Protein AF-A0A7C2ZH10-F1 (afdb_monomer_lite)

pLDDT: mean 76.68, std 20.56, range [24.73, 98.31]

Radius of gyration: 23.79 Å; chains: 1; bounding box: 58×64×62 Å

Sequence (339 aa):
MRVIELDPNCAGAYLNAGAVLFIMRRYPDAVKFYRRGLELSPKNLPALLDAAKACEMIGEWDEALRYLNEALSIDPSSEVALRRKERILREKKAFEVLEGHVDELDRFLERLRREFSERFGIELPRAEVRIVKEKPPQMPEWSAGMLEGYIGLVVHGEFDPGVTVAVIRHEYAHLALRSICDGIPPGWMEEGIAEFLSGVSADLDRERLWEAAVRGRLIPLRRLEDLRNLPAERVRLAYAEARSAVEYLIALLDWKPFLELVKTAAVKGADRSIRDHLGMNLDEFEGEWMRSILSSSQLRPKDLEGDLQGGRCRYGDYKPQKSEDLRTDEKHKDGCYRA

Foldseek 3Di:
DVVCVVPVLQLVVLLVVLVVCVVVVVLVSSLVSLVSSCVNVVQPLVSLLSNLVSCQQQLVLVSSLVSLVSSCVNPVPPPSSVVSNVVSVVLNQQPVQDPVNVPSVQVVQVVLQVVLCVLLVHRADGAAEDEDADDDPPFFPPDQWDDDSHIYGDDDPRDGSLVVQLSVQLNVLLRSLVVQAPAAAQQLQSLLSSNLRSPPDCPVLLVVLQVCLVVVNQDQSVVNSDLRPDDPVCSSNSSSNSNLLLVVLCVVQPSPLSSVLRNCCRPPNNQVSCCVRVVHGSQVSVVVSSLVSNVPDPDDPVVPVPDDPDDDDDSPPDDRDPPPPPPPPPDDDDDDDDD

Secondary structure (DSSP, 8-state):
-HHHHH-TT-HHHHHHHHHHHHHTT-HHHHHHHHHHHHHH-TT-HHHHHHHHHHHHHTT-HHHHHHHHHHHHHH-TT-HHHHHHHHHHHHHHTTTTTSSS-HHHHHHHHHHHHHHHHHHHTS-PPPP-EEEESS--TTS-TT--EEESSSEEEE--SS--HHHHHHHHHHHHHHHHHHHH-SSPPPHHHHHHHHHHHH----HHHHHHHHHHHHTT-PPPGGG-S-GGGS-HHHHHHHHHHHHHHHHHHHHHH-HHHHHHHHHHHHHH-HHHHHHHHHSS-HHHHHHHHHHHHHHH-S--GGGGTTS--S----TT-PPPPPTTTTS------------

Structure (mmCIF, N/CA/C/O backbone):
data_AF-A0A7C2ZH10-F1
#
_entry.id   AF-A0A7C2ZH10-F1
#
loop_
_atom_site.group_PDB
_atom_site.id
_atom_site.type_symbol
_atom_site.label_atom_id
_atom_site.label_alt_id
_atom_site.label_comp_id
_atom_site.label_asym_id
_atom_site.label_entity_id
_atom_site.label_seq_id
_atom_site.pdbx_PDB_ins_code
_atom_site.Cartn_x
_atom_site.Cartn_y
_atom_site.Cartn_z
_atom_site.occupancy
_atom_site.B_iso_or_equiv
_atom_site.auth_seq_id
_atom_site.auth_comp_id
_atom_site.auth_asym_id
_atom_site.auth_atom_id
_atom_site.pdbx_PDB_model_num
ATOM 1 N N . MET A 1 1 ? 6.634 -24.458 -25.054 1.00 58.16 1 MET A N 1
ATOM 2 C CA . MET A 1 1 ? 8.055 -24.666 -25.415 1.00 58.16 1 MET A CA 1
ATOM 3 C C . MET A 1 1 ? 8.240 -25.504 -26.679 1.00 58.16 1 MET A C 1
ATOM 5 O O . MET A 1 1 ? 8.958 -25.046 -27.547 1.00 58.16 1 MET A O 1
ATOM 9 N N . ARG A 1 2 ? 7.535 -26.631 -26.877 1.00 62.53 2 ARG A N 1
ATOM 10 C CA . ARG A 1 2 ? 7.643 -27.468 -28.099 1.00 62.53 2 ARG A CA 1
ATOM 11 C C . ARG A 1 2 ? 7.488 -26.722 -29.441 1.00 62.53 2 ARG A C 1
ATOM 13 O O . ARG A 1 2 ? 8.133 -27.076 -30.412 1.00 62.53 2 ARG A O 1
ATOM 20 N N . VAL A 1 3 ? 6.662 -25.674 -29.503 1.00 64.69 3 VAL A N 1
ATOM 21 C CA . VAL A 1 3 ? 6.477 -24.851 -30.721 1.00 64.69 3 VAL A CA 1
ATOM 22 C C . VAL A 1 3 ? 7.744 -24.073 -31.096 1.00 64.69 3 VAL A C 1
ATOM 24 O O . VAL A 1 3 ? 8.038 -23.927 -32.271 1.00 64.69 3 VAL A O 1
ATOM 27 N N . ILE A 1 4 ? 8.521 -23.634 -30.107 1.00 76.25 4 ILE A N 1
ATOM 28 C CA . ILE A 1 4 ? 9.778 -22.898 -30.308 1.00 76.25 4 ILE A CA 1
ATOM 29 C C . ILE A 1 4 ? 10.899 -23.826 -30.797 1.00 76.25 4 ILE A C 1
ATOM 31 O O . ILE A 1 4 ? 11.737 -23.414 -31.590 1.00 76.25 4 ILE A O 1
ATOM 35 N N . GLU A 1 5 ? 10.901 -25.087 -30.355 1.00 73.75 5 GLU A N 1
ATOM 36 C CA . GLU A 1 5 ? 11.833 -26.114 -30.850 1.00 73.75 5 GLU A CA 1
ATOM 37 C C . GLU A 1 5 ? 11.565 -26.469 -32.318 1.00 73.75 5 GLU A C 1
ATOM 39 O O . GLU A 1 5 ? 12.486 -26.815 -33.052 1.00 73.75 5 GLU A O 1
ATOM 44 N N . LEU A 1 6 ? 10.300 -26.389 -32.735 1.00 73.06 6 LEU A N 1
ATOM 45 C CA . LEU A 1 6 ? 9.863 -26.709 -34.091 1.00 73.06 6 LEU A CA 1
ATOM 46 C C . LEU A 1 6 ? 9.981 -25.514 -35.044 1.00 73.06 6 LEU A C 1
ATOM 48 O O . LEU A 1 6 ? 10.311 -25.703 -36.210 1.00 73.06 6 LEU A O 1
ATOM 52 N N . ASP A 1 7 ? 9.726 -24.301 -34.553 1.00 75.56 7 ASP A N 1
ATOM 53 C CA . ASP A 1 7 ? 9.884 -23.058 -35.305 1.00 75.56 7 ASP A CA 1
ATOM 54 C C . ASP A 1 7 ? 10.535 -21.965 -34.434 1.00 75.56 7 ASP A C 1
ATOM 56 O O . ASP A 1 7 ? 9.849 -21.216 -33.723 1.00 75.56 7 ASP A O 1
ATOM 60 N N . PRO A 1 8 ? 11.870 -21.828 -34.521 1.00 79.81 8 PRO A N 1
ATOM 61 C CA . PRO A 1 8 ? 12.630 -20.817 -33.783 1.00 79.81 8 PRO A CA 1
ATOM 62 C C . PRO A 1 8 ? 12.381 -19.361 -34.221 1.00 79.81 8 PRO A C 1
ATOM 64 O O . PRO A 1 8 ? 12.943 -18.434 -33.625 1.00 79.81 8 PRO A O 1
ATOM 67 N N . ASN A 1 9 ? 11.574 -19.140 -35.266 1.00 86.75 9 ASN A N 1
ATOM 68 C CA . ASN A 1 9 ? 11.260 -17.820 -35.820 1.00 86.75 9 ASN A CA 1
ATOM 69 C C . ASN A 1 9 ? 9.783 -17.428 -35.635 1.00 86.75 9 ASN A C 1
ATOM 71 O O . ASN A 1 9 ? 9.351 -16.378 -36.119 1.00 86.75 9 ASN A O 1
ATOM 75 N N . CYS A 1 10 ? 9.002 -18.213 -34.888 1.00 86.81 10 CYS A N 1
ATOM 76 C CA . CYS A 1 10 ? 7.610 -17.889 -34.597 1.00 86.81 10 CYS A CA 1
ATOM 77 C C . CYS A 1 10 ? 7.486 -16.830 -33.484 1.00 86.81 10 CYS A C 1
ATOM 79 O O . CYS A 1 10 ? 7.400 -17.164 -32.300 1.00 86.81 10 CYS A O 1
ATOM 81 N N . ALA A 1 11 ? 7.410 -15.545 -33.849 1.00 90.50 11 ALA A N 1
ATOM 82 C CA . ALA A 1 11 ? 7.310 -14.430 -32.896 1.00 90.50 11 ALA A CA 1
ATOM 83 C C . ALA A 1 11 ? 6.195 -14.620 -31.850 1.00 90.50 11 ALA A C 1
ATOM 85 O O . ALA A 1 11 ? 6.426 -14.481 -30.650 1.00 90.50 11 ALA A O 1
ATOM 86 N N . GLY A 1 12 ? 4.993 -14.998 -32.296 1.00 88.44 12 GLY A N 1
ATOM 87 C CA . GLY A 1 12 ? 3.834 -15.191 -31.421 1.00 88.44 12 GLY A CA 1
ATOM 88 C C . GLY A 1 12 ? 4.027 -16.308 -30.392 1.00 88.44 12 GLY A C 1
ATOM 89 O O . GLY A 1 12 ? 3.553 -16.181 -29.264 1.00 88.44 12 GLY A O 1
ATOM 90 N N . ALA A 1 13 ? 4.771 -17.367 -30.733 1.00 85.88 13 ALA A N 1
ATOM 91 C CA . ALA A 1 13 ? 5.080 -18.440 -29.791 1.00 85.88 13 ALA A CA 1
ATOM 92 C C . ALA A 1 13 ? 5.962 -17.942 -28.637 1.00 85.88 13 ALA A C 1
ATOM 94 O O . ALA A 1 13 ? 5.743 -18.332 -27.489 1.00 85.88 13 ALA A O 1
ATOM 95 N N . TYR A 1 14 ? 6.907 -17.044 -28.924 1.00 90.81 14 TYR A N 1
ATOM 96 C CA . TYR A 1 14 ? 7.729 -16.398 -27.905 1.00 90.81 14 TYR A CA 1
ATOM 97 C C . TYR A 1 14 ? 6.935 -15.365 -27.091 1.00 90.81 14 TYR A C 1
ATOM 99 O O . TYR A 1 14 ? 6.980 -15.407 -25.868 1.00 90.81 14 TYR A O 1
ATOM 107 N N . LEU A 1 15 ? 6.140 -14.497 -27.722 1.00 94.44 15 LEU A N 1
ATOM 108 C CA . LEU A 1 15 ? 5.357 -13.478 -27.003 1.00 94.44 15 LEU A CA 1
ATOM 109 C C . LEU A 1 15 ? 4.314 -14.088 -26.059 1.00 94.44 15 LEU A C 1
ATOM 111 O O . LEU A 1 15 ? 4.211 -13.683 -24.904 1.00 94.44 15 LEU A O 1
ATOM 115 N N . ASN A 1 16 ? 3.590 -15.111 -26.516 1.00 91.12 16 ASN A N 1
ATOM 116 C CA . ASN A 1 16 ? 2.609 -15.802 -25.682 1.00 91.12 16 ASN A CA 1
ATOM 117 C C . ASN A 1 16 ? 3.281 -16.566 -24.539 1.00 91.12 16 ASN A C 1
ATOM 119 O O . ASN A 1 16 ? 2.762 -16.580 -23.425 1.00 91.12 16 ASN A O 1
ATOM 123 N N . ALA A 1 17 ? 4.450 -17.167 -24.785 1.00 87.19 17 ALA A N 1
ATOM 124 C CA . ALA A 1 17 ? 5.246 -17.743 -23.707 1.00 87.19 17 ALA A CA 1
ATOM 125 C C . ALA A 1 17 ? 5.642 -16.667 -22.679 1.00 87.19 17 ALA A C 1
ATOM 127 O O . ALA A 1 17 ? 5.516 -16.913 -21.482 1.00 87.19 17 ALA A O 1
ATOM 128 N N . GLY A 1 18 ? 6.025 -15.465 -23.128 1.00 89.12 18 GLY A N 1
ATOM 129 C CA . GLY A 1 18 ? 6.303 -14.311 -22.269 1.00 89.12 18 GLY A CA 1
ATOM 130 C C . GLY A 1 18 ? 5.105 -13.888 -21.413 1.00 89.12 18 GLY A C 1
ATOM 131 O O . GLY A 1 18 ? 5.245 -13.738 -20.202 1.00 89.12 18 GLY A O 1
ATOM 132 N N . ALA A 1 19 ? 3.911 -13.792 -21.999 1.00 89.25 19 ALA A N 1
ATOM 133 C CA . ALA A 1 19 ? 2.679 -13.440 -21.284 1.00 89.25 19 ALA A CA 1
ATOM 134 C C . ALA A 1 19 ? 2.279 -14.465 -20.229 1.00 89.25 19 ALA A C 1
ATOM 136 O O . ALA A 1 19 ? 1.957 -14.103 -19.096 1.00 89.25 19 ALA A O 1
ATOM 137 N N . VAL A 1 20 ? 2.372 -15.752 -20.567 1.00 77.25 20 VAL A N 1
ATOM 138 C CA . VAL A 1 20 ? 2.126 -16.830 -19.605 1.00 77.25 20 VAL A CA 1
ATOM 139 C C . VAL A 1 20 ? 3.121 -16.742 -18.447 1.00 77.25 20 VAL A C 1
ATOM 141 O O . VAL A 1 20 ? 2.718 -16.788 -17.288 1.00 77.25 20 VAL A O 1
ATOM 144 N N . LEU A 1 21 ? 4.407 -16.534 -18.738 1.00 61.25 21 LEU A N 1
ATOM 145 C CA . LEU A 1 21 ? 5.439 -16.379 -17.712 1.00 61.25 21 LEU A CA 1
ATOM 146 C C . LEU A 1 21 ? 5.223 -15.125 -16.849 1.00 61.25 21 LEU A C 1
ATOM 148 O O . LEU A 1 21 ? 5.431 -15.185 -15.639 1.00 61.25 21 LEU A O 1
ATOM 152 N N . PHE A 1 22 ? 4.736 -14.026 -17.429 1.00 63.06 22 PHE A N 1
ATOM 153 C CA . PHE A 1 22 ? 4.405 -12.802 -16.698 1.00 63.06 22 PHE A CA 1
ATOM 154 C C . PHE A 1 22 ? 3.247 -13.015 -15.712 1.00 63.06 22 PHE A C 1
ATOM 156 O O . PHE A 1 22 ? 3.341 -12.616 -14.553 1.00 63.06 22 PHE A O 1
ATOM 163 N N . ILE A 1 23 ? 2.173 -13.690 -16.132 1.00 70.62 23 ILE A N 1
ATOM 164 C CA . ILE A 1 23 ? 1.040 -14.034 -15.251 1.00 70.62 23 ILE A CA 1
ATOM 165 C C . ILE A 1 23 ? 1.496 -14.962 -14.121 1.00 70.62 23 ILE A C 1
ATOM 167 O O . ILE A 1 23 ? 1.070 -14.817 -12.976 1.00 70.62 23 ILE A O 1
ATOM 171 N N . MET A 1 24 ? 2.422 -15.872 -14.427 1.00 54.16 24 MET A N 1
ATOM 172 C CA . MET A 1 24 ? 3.073 -16.741 -13.447 1.00 54.16 24 MET A CA 1
ATOM 173 C C . MET A 1 24 ? 4.081 -16.006 -12.547 1.00 54.16 24 MET A C 1
ATOM 175 O O . MET A 1 24 ? 4.759 -16.659 -11.758 1.00 54.16 24 MET A O 1
ATOM 179 N N . ARG A 1 25 ? 4.199 -14.673 -12.658 1.00 56.88 25 ARG A N 1
ATOM 180 C CA . ARG A 1 25 ? 5.147 -13.816 -11.924 1.00 56.88 25 ARG A CA 1
ATOM 181 C C . ARG A 1 25 ? 6.620 -14.193 -12.127 1.00 56.88 25 ARG A C 1
ATOM 183 O O . ARG A 1 25 ? 7.478 -13.787 -11.356 1.00 56.88 25 ARG A O 1
ATOM 190 N N . ARG A 1 26 ? 6.926 -14.938 -13.197 1.00 51.66 26 ARG A N 1
ATOM 191 C CA . ARG A 1 26 ? 8.287 -15.282 -13.641 1.00 51.66 26 ARG A CA 1
ATOM 192 C C . ARG A 1 26 ? 8.812 -14.184 -14.552 1.00 51.66 26 ARG A C 1
ATOM 194 O O . ARG A 1 26 ? 9.034 -14.392 -15.747 1.00 51.66 26 ARG A O 1
ATOM 201 N N . TYR A 1 27 ? 8.932 -12.990 -13.992 1.00 56.97 27 TYR A N 1
ATOM 202 C CA . TYR A 1 27 ? 9.181 -11.777 -14.756 1.00 56.97 27 TYR A CA 1
ATOM 203 C C . TYR A 1 27 ? 10.511 -11.811 -15.538 1.00 56.97 27 TYR A C 1
ATOM 205 O O . TYR A 1 27 ? 10.479 -11.456 -16.718 1.00 56.97 27 TYR A O 1
ATOM 213 N N . PRO A 1 28 ? 11.641 -12.338 -15.016 1.00 60.78 28 PRO A N 1
ATOM 214 C CA . PRO A 1 28 ? 12.881 -12.400 -15.800 1.00 60.78 28 PRO A CA 1
ATOM 215 C C . PRO A 1 28 ? 12.819 -13.354 -16.996 1.00 60.78 28 PRO A C 1
ATOM 217 O O . PRO A 1 28 ? 13.384 -13.066 -18.053 1.00 60.78 28 PRO A O 1
ATOM 220 N N . ASP A 1 29 ? 12.111 -14.482 -16.879 1.00 65.81 29 ASP A N 1
ATOM 221 C CA . ASP A 1 29 ? 11.912 -15.388 -18.015 1.00 65.81 29 ASP A CA 1
ATOM 222 C C . ASP A 1 29 ? 10.924 -14.800 -19.020 1.00 65.81 29 ASP A C 1
ATOM 224 O O . ASP A 1 29 ? 11.164 -14.878 -20.226 1.00 65.81 29 ASP A O 1
ATOM 228 N N . ALA A 1 30 ? 9.864 -14.145 -18.537 1.00 73.94 30 ALA A N 1
ATOM 229 C CA . ALA A 1 30 ? 8.938 -13.410 -19.386 1.00 73.94 30 ALA A CA 1
ATOM 230 C C . ALA A 1 30 ? 9.686 -12.405 -20.272 1.00 73.94 30 ALA A C 1
ATOM 232 O O . ALA A 1 30 ? 9.496 -12.404 -21.486 1.00 73.94 30 ALA A O 1
ATOM 233 N N . VAL A 1 31 ? 10.617 -11.636 -19.696 1.00 84.12 31 VAL A N 1
ATOM 234 C CA . VAL A 1 31 ? 11.452 -10.671 -20.428 1.00 84.12 31 VAL A CA 1
ATOM 235 C C . VAL A 1 31 ? 12.283 -11.334 -21.536 1.00 84.12 31 VAL A C 1
ATOM 237 O O . VAL A 1 31 ? 12.354 -10.783 -22.633 1.00 84.12 31 VAL A O 1
ATOM 240 N N . LYS A 1 32 ? 12.867 -12.526 -21.325 1.00 86.56 32 LYS A N 1
ATOM 241 C CA . LYS A 1 32 ? 13.636 -13.243 -22.373 1.00 86.56 32 LYS A CA 1
ATOM 242 C C . LYS A 1 32 ? 12.759 -13.627 -23.565 1.00 86.56 32 LYS A C 1
ATOM 244 O O . LYS A 1 32 ? 13.151 -13.450 -24.718 1.00 86.56 32 LYS A O 1
ATOM 249 N N . PHE A 1 33 ? 11.574 -14.156 -23.277 1.00 89.81 33 PHE A N 1
ATOM 250 C CA . PHE A 1 33 ? 10.618 -14.575 -24.296 1.00 89.81 33 PHE A CA 1
ATOM 251 C C . PHE A 1 33 ? 10.020 -13.377 -25.031 1.00 89.81 33 PHE A C 1
ATOM 253 O O . PHE A 1 33 ? 9.958 -13.383 -26.260 1.00 89.81 33 PHE A O 1
ATOM 260 N N . TYR A 1 34 ? 9.686 -12.309 -24.308 1.00 96.50 34 TYR A N 1
ATOM 261 C CA . TYR A 1 34 ? 9.288 -11.053 -24.925 1.00 96.50 34 TYR A CA 1
ATOM 262 C C . TYR A 1 34 ? 10.383 -10.485 -25.818 1.00 96.50 34 TYR A C 1
ATOM 264 O O . TYR A 1 34 ? 10.092 -10.157 -26.961 1.00 96.50 34 TYR A O 1
ATOM 272 N N . ARG A 1 35 ? 11.642 -10.455 -25.367 1.00 96.50 35 ARG A N 1
ATOM 273 C CA . ARG A 1 35 ? 12.774 -9.974 -26.169 1.00 96.50 35 ARG A CA 1
ATOM 274 C C . ARG A 1 35 ? 12.899 -10.740 -27.488 1.00 96.50 35 ARG A C 1
ATOM 276 O O . ARG A 1 35 ? 12.911 -10.115 -28.542 1.00 96.50 35 ARG A O 1
ATOM 283 N N . ARG A 1 36 ? 12.894 -12.080 -27.461 1.00 92.88 36 ARG A N 1
ATOM 284 C CA . ARG A 1 36 ? 12.988 -12.895 -28.687 1.00 92.88 36 ARG A CA 1
ATOM 285 C C . ARG A 1 36 ? 11.774 -12.732 -29.604 1.00 92.88 36 ARG A C 1
ATOM 287 O O . ARG A 1 36 ? 11.914 -12.682 -30.822 1.00 92.88 36 ARG A O 1
ATOM 294 N N . GLY A 1 37 ? 10.577 -12.632 -29.031 1.00 95.44 37 GLY A N 1
ATOM 295 C CA . GLY A 1 37 ? 9.370 -12.362 -29.808 1.00 95.44 37 GLY A CA 1
ATOM 296 C C . GLY A 1 37 ? 9.386 -10.972 -30.451 1.00 95.44 37 GLY A C 1
ATOM 297 O O . GLY A 1 37 ? 8.973 -10.827 -31.599 1.00 95.44 37 GLY A O 1
ATOM 298 N N . LEU A 1 38 ? 9.917 -9.971 -29.747 1.00 96.75 38 LEU A N 1
ATOM 299 C CA . LEU A 1 38 ? 10.059 -8.595 -30.221 1.00 96.75 38 LEU A CA 1
ATOM 300 C C . LEU A 1 38 ? 11.200 -8.439 -31.243 1.00 96.75 38 LEU A C 1
ATOM 302 O O . LEU A 1 38 ? 11.061 -7.629 -32.148 1.00 96.75 38 LEU A O 1
ATOM 306 N N . GLU A 1 39 ? 12.261 -9.253 -31.204 1.00 95.69 39 GLU A N 1
ATOM 307 C CA . GLU A 1 39 ? 13.258 -9.324 -32.294 1.00 95.69 39 GLU A CA 1
ATOM 308 C C . GLU A 1 39 ? 12.613 -9.722 -33.629 1.00 95.69 39 GLU A C 1
ATOM 310 O O . GLU A 1 39 ? 12.943 -9.182 -34.684 1.00 95.69 39 GLU A O 1
ATOM 315 N N . LEU A 1 40 ? 11.675 -10.669 -33.578 1.00 93.00 40 LEU A N 1
ATOM 316 C CA . LEU A 1 40 ? 10.963 -11.182 -34.748 1.00 93.00 40 LEU A CA 1
ATOM 317 C C . LEU A 1 40 ? 9.765 -10.295 -35.135 1.00 93.00 40 LEU A C 1
ATOM 319 O O . LEU A 1 40 ? 9.339 -10.296 -36.288 1.00 93.00 40 LEU A O 1
ATOM 323 N N . SER A 1 41 ? 9.211 -9.539 -34.180 1.00 94.00 41 SER A N 1
ATOM 324 C CA . SER A 1 41 ? 8.044 -8.667 -34.361 1.00 94.00 41 SER A CA 1
ATOM 325 C C . SER A 1 41 ? 8.175 -7.353 -33.561 1.00 94.00 41 SER A C 1
ATOM 327 O O . SER A 1 41 ? 7.448 -7.146 -32.581 1.00 94.00 41 SER A O 1
ATOM 329 N N . PRO A 1 42 ? 9.029 -6.414 -34.002 1.00 92.06 42 PRO A N 1
ATOM 330 C CA . PRO A 1 42 ? 9.450 -5.256 -33.201 1.00 92.06 42 PRO A CA 1
ATOM 331 C C . PRO A 1 42 ? 8.379 -4.184 -32.971 1.00 92.06 42 PRO A C 1
ATOM 333 O O . PRO A 1 42 ? 8.547 -3.332 -32.110 1.00 92.06 42 PRO A O 1
ATOM 336 N N . LYS A 1 43 ? 7.268 -4.200 -33.719 1.00 93.88 43 LYS A N 1
ATOM 337 C CA . LYS A 1 43 ? 6.192 -3.193 -33.610 1.00 93.88 43 LYS A CA 1
ATOM 338 C C . LYS A 1 43 ? 4.930 -3.694 -32.905 1.00 93.88 43 LYS A C 1
ATOM 340 O O . LYS A 1 43 ? 3.847 -3.146 -33.098 1.00 93.88 43 LYS A O 1
ATOM 345 N N . ASN A 1 44 ? 5.035 -4.763 -32.122 1.00 95.75 44 ASN A N 1
ATOM 346 C CA . ASN A 1 44 ? 3.889 -5.299 -31.396 1.00 95.75 44 ASN A CA 1
ATOM 347 C C . ASN A 1 44 ? 3.647 -4.492 -30.106 1.00 95.75 44 ASN A C 1
ATOM 349 O O . ASN A 1 44 ? 4.320 -4.703 -29.101 1.00 95.75 44 ASN A O 1
ATOM 353 N N . LEU A 1 45 ? 2.693 -3.555 -30.147 1.00 93.75 45 LEU A N 1
ATOM 354 C CA . LEU A 1 45 ? 2.431 -2.609 -29.056 1.00 93.75 45 LEU A CA 1
ATOM 355 C C . LEU A 1 45 ? 2.037 -3.282 -27.720 1.00 93.75 45 LEU A C 1
ATOM 357 O O . LEU A 1 45 ? 2.643 -2.933 -26.706 1.00 93.75 45 LEU A O 1
ATOM 361 N N . PRO A 1 46 ? 1.104 -4.258 -27.675 1.00 94.19 46 PRO A N 1
ATOM 362 C CA . PRO A 1 46 ? 0.827 -5.001 -26.444 1.00 94.19 46 PRO A CA 1
ATOM 363 C C . PRO A 1 46 ? 2.071 -5.683 -25.869 1.00 94.19 46 PRO A C 1
ATOM 365 O O . PRO A 1 46 ? 2.356 -5.540 -24.685 1.00 94.19 46 PRO A O 1
ATOM 368 N N . ALA A 1 47 ? 2.868 -6.340 -26.718 1.00 93.50 47 ALA A N 1
ATOM 369 C CA . ALA A 1 47 ? 4.089 -7.003 -26.277 1.00 93.50 47 ALA A CA 1
ATOM 370 C C . ALA A 1 47 ? 5.146 -6.027 -25.740 1.00 93.50 47 ALA A C 1
ATOM 372 O O . ALA A 1 47 ? 5.832 -6.363 -24.783 1.00 93.50 47 ALA A O 1
ATOM 373 N N . LEU A 1 48 ? 5.267 -4.823 -26.308 1.00 97.25 48 LEU A N 1
ATOM 374 C CA . LEU A 1 48 ? 6.157 -3.774 -25.795 1.00 97.25 48 LEU A CA 1
ATOM 375 C C . LEU A 1 48 ? 5.699 -3.256 -24.421 1.00 97.25 48 LEU A C 1
ATOM 377 O O . LEU A 1 48 ? 6.520 -3.074 -23.525 1.00 97.25 48 LEU A O 1
ATOM 381 N N . LEU A 1 49 ? 4.391 -3.054 -24.226 1.00 94.50 49 LEU A N 1
ATOM 382 C CA . LEU A 1 49 ? 3.823 -2.631 -22.940 1.00 94.50 49 LEU A CA 1
ATOM 383 C C . LEU A 1 49 ? 3.975 -3.699 -21.855 1.00 94.50 49 LEU A C 1
ATOM 385 O O . LEU A 1 49 ? 4.326 -3.381 -20.716 1.00 94.50 49 LEU A O 1
ATOM 389 N N . ASP A 1 50 ? 3.731 -4.957 -22.208 1.00 93.38 50 ASP A N 1
ATOM 390 C CA . ASP A 1 50 ? 3.865 -6.075 -21.283 1.00 93.38 50 ASP A CA 1
ATOM 391 C C . ASP A 1 50 ? 5.333 -6.377 -20.975 1.00 93.38 50 ASP A C 1
ATOM 393 O O . ASP A 1 50 ? 5.663 -6.644 -19.820 1.00 93.38 50 ASP A O 1
ATOM 397 N N . ALA A 1 51 ? 6.234 -6.247 -21.955 1.00 91.38 51 ALA A N 1
ATOM 398 C CA . ALA A 1 51 ? 7.675 -6.315 -21.728 1.00 91.38 51 ALA A CA 1
ATOM 399 C C . ALA A 1 51 ? 8.149 -5.192 -20.795 1.00 91.38 51 ALA A C 1
ATOM 401 O O . ALA A 1 51 ? 8.889 -5.455 -19.852 1.00 91.38 51 ALA A O 1
ATOM 402 N N . ALA A 1 52 ? 7.671 -3.958 -20.989 1.00 91.69 52 ALA A N 1
ATOM 403 C CA . ALA A 1 52 ? 7.989 -2.841 -20.107 1.00 91.69 52 ALA A CA 1
ATOM 404 C C . ALA A 1 52 ? 7.488 -3.050 -18.676 1.00 91.69 52 ALA A C 1
ATOM 406 O O . ALA A 1 52 ? 8.219 -2.813 -17.720 1.00 91.69 52 ALA A O 1
ATOM 407 N N . LYS A 1 53 ? 6.255 -3.535 -18.518 1.00 84.94 53 LYS A N 1
ATOM 408 C CA . LYS A 1 53 ? 5.703 -3.890 -17.209 1.00 84.94 53 LYS A CA 1
ATOM 409 C C . LYS A 1 53 ? 6.493 -5.032 -16.568 1.00 84.94 53 LYS A C 1
ATOM 411 O O . LYS A 1 53 ? 6.727 -4.997 -15.367 1.00 84.94 53 LYS A O 1
ATOM 416 N N . ALA A 1 54 ? 6.911 -6.029 -17.348 1.00 77.62 54 ALA A N 1
ATOM 417 C CA . ALA A 1 54 ? 7.756 -7.118 -16.867 1.00 77.62 54 ALA A CA 1
ATOM 418 C C . ALA A 1 54 ? 9.100 -6.604 -16.343 1.00 77.62 54 ALA A C 1
ATOM 420 O O . ALA A 1 54 ? 9.493 -6.998 -15.252 1.00 77.62 54 ALA A O 1
ATOM 421 N N . CYS A 1 55 ? 9.746 -5.685 -17.064 1.00 75.69 55 CYS A N 1
ATOM 422 C CA . CYS A 1 55 ? 10.979 -5.025 -16.636 1.00 75.69 55 CYS A CA 1
ATOM 423 C C . CYS A 1 55 ? 10.777 -4.122 -15.397 1.00 75.69 55 CYS A C 1
ATOM 425 O O . CYS A 1 55 ? 11.623 -4.101 -14.511 1.00 75.69 55 CYS A O 1
ATOM 427 N N . GLU A 1 56 ? 9.643 -3.426 -15.286 1.00 71.88 56 GLU A N 1
ATOM 428 C CA . GLU A 1 56 ? 9.279 -2.583 -14.135 1.00 71.88 56 GLU A CA 1
ATOM 429 C C . GLU A 1 56 ? 9.160 -3.370 -12.823 1.00 71.88 56 GLU A C 1
ATOM 431 O O . GLU A 1 56 ? 9.691 -2.942 -11.801 1.00 71.88 56 GLU A O 1
ATOM 436 N N . MET A 1 57 ? 8.518 -4.544 -12.860 1.00 69.56 57 MET A N 1
ATOM 437 C CA . MET A 1 57 ? 8.342 -5.408 -11.681 1.00 69.56 57 MET A CA 1
ATOM 438 C C . MET A 1 57 ? 9.663 -5.961 -11.130 1.00 69.56 57 MET A C 1
ATOM 440 O O . MET A 1 57 ? 9.713 -6.360 -9.973 1.00 69.56 57 MET A O 1
ATOM 444 N N . ILE A 1 58 ? 10.719 -5.994 -11.948 1.00 54.53 58 ILE A N 1
ATOM 445 C CA . ILE A 1 58 ? 12.051 -6.487 -11.558 1.00 54.53 58 ILE A CA 1
ATOM 446 C C . ILE A 1 58 ? 13.086 -5.365 -11.421 1.00 54.53 58 ILE A C 1
ATOM 448 O O . ILE A 1 58 ? 14.269 -5.644 -11.275 1.00 54.53 58 ILE A O 1
ATOM 452 N N . GLY A 1 59 ? 12.667 -4.096 -11.492 1.00 60.62 59 GLY A N 1
ATOM 453 C CA . GLY A 1 59 ? 13.563 -2.942 -11.342 1.00 60.62 59 GLY A CA 1
ATOM 454 C C . GLY A 1 59 ? 14.484 -2.651 -12.524 1.00 60.62 59 GLY A C 1
ATOM 455 O O . GLY A 1 59 ? 15.342 -1.779 -12.427 1.00 60.62 59 GLY A O 1
ATOM 456 N N . GLU A 1 60 ? 14.286 -3.315 -13.664 1.00 73.38 60 GLU A N 1
ATOM 457 C CA . GLU A 1 60 ? 15.037 -3.096 -14.909 1.00 73.38 60 GLU A CA 1
ATOM 458 C C . GLU A 1 60 ? 14.512 -1.859 -15.647 1.00 73.38 60 GLU A C 1
ATOM 460 O O . GLU A 1 60 ? 13.989 -1.916 -16.766 1.00 73.38 60 GLU A O 1
ATOM 465 N N . TRP A 1 61 ? 14.584 -0.709 -14.982 1.00 75.19 61 TRP A N 1
ATOM 466 C CA . TRP A 1 61 ? 13.876 0.486 -15.412 1.00 75.19 61 TRP A CA 1
ATOM 467 C C . TRP A 1 61 ? 14.375 1.050 -16.739 1.00 75.19 61 TRP A C 1
ATOM 469 O O . TRP A 1 61 ? 13.556 1.520 -17.517 1.00 75.19 61 TRP A O 1
ATOM 479 N N . ASP A 1 62 ? 15.675 1.003 -17.040 1.00 83.00 62 ASP A N 1
ATOM 480 C CA . ASP A 1 62 ? 16.182 1.513 -18.326 1.00 83.00 62 ASP A CA 1
ATOM 481 C C . ASP A 1 62 ? 15.594 0.748 -19.515 1.00 83.00 62 ASP A C 1
ATOM 483 O O . ASP A 1 62 ? 15.118 1.348 -20.481 1.00 83.00 62 ASP A O 1
ATOM 487 N N . GLU A 1 63 ? 15.564 -0.580 -19.421 1.00 81.81 63 GLU A N 1
ATOM 488 C CA . GLU A 1 63 ? 15.002 -1.446 -20.457 1.00 81.81 63 GLU A CA 1
ATOM 489 C C . GLU A 1 63 ? 13.478 -1.290 -20.533 1.00 81.81 63 GLU A C 1
ATOM 491 O O . GLU A 1 63 ? 12.899 -1.242 -21.622 1.00 81.81 63 GLU A O 1
ATOM 496 N N . ALA A 1 64 ? 12.823 -1.116 -19.381 1.00 86.69 64 ALA A N 1
ATOM 497 C CA . ALA A 1 64 ? 11.404 -0.809 -19.341 1.00 86.69 64 ALA A CA 1
ATOM 498 C C . ALA A 1 64 ? 11.088 0.521 -20.045 1.00 86.69 64 ALA A C 1
ATOM 500 O O . ALA A 1 64 ? 10.162 0.595 -20.853 1.00 86.69 64 ALA A O 1
ATOM 501 N N . LEU A 1 65 ? 11.889 1.565 -19.807 1.00 94.38 65 LEU A N 1
ATOM 502 C CA . LEU A 1 65 ? 11.764 2.858 -20.480 1.00 94.38 65 LEU A CA 1
ATOM 503 C C . LEU A 1 65 ? 12.037 2.754 -21.976 1.00 94.38 65 LEU A C 1
ATOM 505 O O . LEU A 1 65 ? 11.353 3.426 -22.748 1.00 94.38 65 LEU A O 1
ATOM 509 N N . ARG A 1 66 ? 12.984 1.911 -22.401 1.00 96.69 66 ARG A N 1
ATOM 510 C CA . ARG A 1 66 ? 13.249 1.656 -23.821 1.00 96.69 66 ARG A CA 1
ATOM 511 C C . ARG A 1 66 ? 12.019 1.080 -24.520 1.00 96.69 66 ARG A C 1
ATOM 513 O O . ARG A 1 66 ? 11.568 1.660 -25.506 1.00 96.69 66 ARG A O 1
ATOM 520 N N . TYR A 1 67 ? 11.426 0.013 -23.986 1.00 97.06 67 TYR A N 1
ATOM 521 C CA . TYR A 1 67 ? 10.209 -0.563 -24.565 1.00 97.06 67 TYR A CA 1
ATOM 522 C C . TYR A 1 67 ? 9.028 0.410 -24.547 1.00 97.06 67 TYR A C 1
ATOM 524 O O . TYR A 1 67 ? 8.262 0.462 -25.506 1.00 97.06 67 TYR A O 1
ATOM 532 N N . LEU A 1 68 ? 8.899 1.232 -23.501 1.00 96.94 68 LEU A N 1
ATOM 533 C CA . LEU A 1 68 ? 7.864 2.267 -23.449 1.00 96.94 68 LEU A CA 1
ATOM 534 C C . LEU A 1 68 ? 8.100 3.360 -24.487 1.00 96.94 68 LEU A C 1
ATOM 536 O O . LEU A 1 68 ? 7.144 3.838 -25.085 1.00 96.94 68 LEU A O 1
ATOM 540 N N . ASN A 1 69 ? 9.350 3.737 -24.747 1.00 97.50 69 ASN A N 1
ATOM 541 C CA . ASN A 1 69 ? 9.684 4.668 -25.823 1.00 97.50 69 ASN A CA 1
ATOM 542 C C . ASN A 1 69 ? 9.339 4.092 -27.199 1.00 97.50 69 ASN A C 1
ATOM 544 O O . ASN A 1 69 ? 8.798 4.809 -28.036 1.00 97.50 69 ASN A O 1
ATOM 548 N N . GLU A 1 70 ? 9.600 2.806 -27.425 1.00 96.44 70 GLU A N 1
ATOM 549 C CA . GLU A 1 70 ? 9.226 2.116 -28.664 1.00 96.44 70 GLU A CA 1
ATOM 550 C C . GLU A 1 70 ? 7.705 2.006 -28.808 1.00 96.44 70 GLU A C 1
ATOM 552 O O . GLU A 1 70 ? 7.168 2.316 -29.871 1.00 96.44 70 GLU A O 1
ATOM 557 N N . ALA A 1 71 ? 6.992 1.678 -27.729 1.00 97.31 71 ALA A N 1
ATOM 558 C CA . ALA A 1 71 ? 5.533 1.686 -27.686 1.00 97.31 71 ALA A CA 1
ATOM 559 C C . ALA A 1 71 ? 4.969 3.072 -28.042 1.00 97.31 71 ALA A C 1
ATOM 561 O O . ALA A 1 71 ? 4.111 3.186 -28.915 1.00 97.31 71 ALA A O 1
ATOM 562 N N . LEU A 1 72 ? 5.515 4.131 -27.440 1.00 96.50 72 LEU A N 1
ATOM 563 C CA . LEU A 1 72 ? 5.138 5.523 -27.709 1.00 96.50 72 LEU A CA 1
ATOM 564 C C . LEU A 1 72 ? 5.534 6.000 -29.108 1.00 96.50 72 LEU A C 1
ATOM 566 O O . LEU A 1 72 ? 4.940 6.937 -29.626 1.00 96.50 72 LEU A O 1
ATOM 570 N N . SER A 1 73 ? 6.522 5.373 -29.743 1.00 96.69 73 SER A N 1
ATOM 571 C CA . SER A 1 73 ? 6.849 5.662 -31.142 1.00 96.69 73 SER A CA 1
ATOM 572 C C . SER A 1 73 ? 5.797 5.112 -32.114 1.00 96.69 73 SER A C 1
ATOM 574 O O . SER A 1 73 ? 5.643 5.640 -33.214 1.00 96.69 73 SER A O 1
ATOM 576 N N . ILE A 1 74 ? 5.070 4.062 -31.710 1.00 95.38 74 ILE A N 1
ATOM 577 C CA . ILE A 1 74 ? 4.005 3.417 -32.492 1.00 95.38 74 ILE A CA 1
ATOM 578 C C . ILE A 1 74 ? 2.659 4.082 -32.202 1.00 95.38 74 ILE A C 1
ATOM 580 O O . ILE A 1 74 ? 1.927 4.407 -33.133 1.00 95.38 74 ILE A O 1
ATOM 584 N N . ASP A 1 75 ? 2.354 4.301 -30.922 1.00 95.25 75 ASP A N 1
ATOM 585 C CA . ASP A 1 75 ? 1.189 5.051 -30.457 1.00 95.25 75 ASP A CA 1
ATOM 586 C C . ASP A 1 75 ? 1.627 6.134 -29.455 1.00 95.25 75 ASP A C 1
ATOM 588 O O . ASP A 1 75 ? 1.685 5.885 -28.244 1.00 95.25 75 ASP A O 1
ATOM 592 N N . PRO A 1 76 ? 1.910 7.356 -29.942 1.00 95.75 76 PRO A N 1
ATOM 593 C CA . PRO A 1 76 ? 2.305 8.483 -29.097 1.00 95.75 76 PRO A CA 1
ATOM 594 C C . PRO A 1 76 ? 1.242 8.902 -28.080 1.00 95.75 76 PRO A C 1
ATOM 596 O O . PRO A 1 76 ? 1.565 9.569 -27.098 1.00 95.75 76 PRO A O 1
ATOM 599 N N . SER A 1 77 ? -0.017 8.521 -28.312 1.00 93.88 77 SER A N 1
ATOM 600 C CA . SER A 1 77 ? -1.148 8.824 -27.437 1.00 93.88 77 SER A CA 1
ATOM 601 C C . SER A 1 77 ? -1.476 7.704 -26.453 1.00 93.88 77 SER A C 1
ATOM 603 O O . SER A 1 77 ? -2.436 7.831 -25.692 1.00 93.88 77 SER A O 1
ATOM 605 N N . SER A 1 78 ? -0.684 6.626 -26.421 1.00 91.75 78 SER A N 1
ATOM 606 C CA . SER A 1 78 ? -0.928 5.501 -25.523 1.00 91.75 78 SER A CA 1
ATOM 607 C C . SER A 1 78 ? -0.789 5.928 -24.065 1.00 91.75 78 SER A C 1
ATOM 609 O O . SER A 1 78 ? 0.305 5.972 -23.494 1.00 91.75 78 SER A O 1
ATOM 611 N N . GLU A 1 79 ? -1.920 6.204 -23.421 1.00 90.38 79 GLU A N 1
ATOM 612 C CA . GLU A 1 79 ? -1.927 6.660 -22.034 1.00 90.38 79 GLU A CA 1
ATOM 613 C C . GLU A 1 79 ? -1.328 5.624 -21.075 1.00 90.38 79 GLU A C 1
ATOM 615 O O . GLU A 1 79 ? -0.732 5.977 -20.059 1.00 90.38 79 GLU A O 1
ATOM 620 N N . VAL A 1 80 ? -1.465 4.333 -21.392 1.00 88.12 80 VAL A N 1
ATOM 621 C CA . VAL A 1 80 ? -0.871 3.243 -20.608 1.00 88.12 80 VAL A CA 1
ATOM 622 C C . VAL A 1 80 ? 0.654 3.305 -20.681 1.00 88.12 80 VAL A C 1
ATOM 624 O O . VAL A 1 80 ? 1.308 3.180 -19.645 1.00 88.12 80 VAL A O 1
ATOM 627 N N . ALA A 1 81 ? 1.218 3.540 -21.870 1.00 88.00 81 ALA A N 1
ATOM 628 C CA . ALA A 1 81 ? 2.659 3.680 -22.048 1.00 88.00 81 ALA A CA 1
ATOM 629 C C . ALA A 1 81 ? 3.190 4.943 -21.350 1.00 88.00 81 ALA A C 1
ATOM 631 O O . ALA A 1 81 ? 4.173 4.867 -20.615 1.00 88.00 81 ALA A O 1
ATOM 632 N N . LEU A 1 82 ? 2.508 6.085 -21.521 1.00 90.81 82 LEU A N 1
ATOM 633 C CA . LEU A 1 82 ? 2.880 7.356 -20.889 1.00 90.81 82 LEU A CA 1
ATOM 634 C C . LEU A 1 82 ? 2.867 7.248 -19.359 1.00 90.81 82 LEU A C 1
ATOM 636 O O . LEU A 1 82 ? 3.881 7.526 -18.720 1.00 90.81 82 LEU A O 1
ATOM 640 N N . ARG A 1 83 ? 1.770 6.753 -18.766 1.00 85.12 83 ARG A N 1
ATOM 641 C CA . ARG A 1 83 ? 1.651 6.609 -17.304 1.00 85.12 83 ARG A CA 1
ATOM 642 C C . ARG A 1 83 ? 2.689 5.657 -16.722 1.00 85.12 83 ARG A C 1
ATOM 644 O O . ARG A 1 83 ? 3.256 5.940 -15.669 1.00 85.12 83 ARG A O 1
ATOM 651 N N . ARG A 1 84 ? 2.954 4.533 -17.395 1.00 83.69 84 ARG A N 1
ATOM 652 C CA . ARG A 1 84 ? 3.987 3.588 -16.950 1.00 83.69 84 ARG A CA 1
ATOM 653 C C . ARG A 1 84 ? 5.374 4.198 -17.059 1.00 83.69 84 ARG A C 1
ATOM 655 O O . ARG A 1 84 ? 6.132 4.127 -16.108 1.00 83.69 84 ARG A O 1
ATOM 662 N N . LYS A 1 85 ? 5.692 4.877 -18.158 1.00 87.31 85 LYS A N 1
ATOM 663 C CA . LYS A 1 85 ? 7.004 5.510 -18.347 1.00 87.31 85 LYS A CA 1
ATOM 664 C C . LYS A 1 85 ? 7.268 6.565 -17.282 1.00 87.31 85 LYS A C 1
ATOM 666 O O . LYS A 1 85 ? 8.36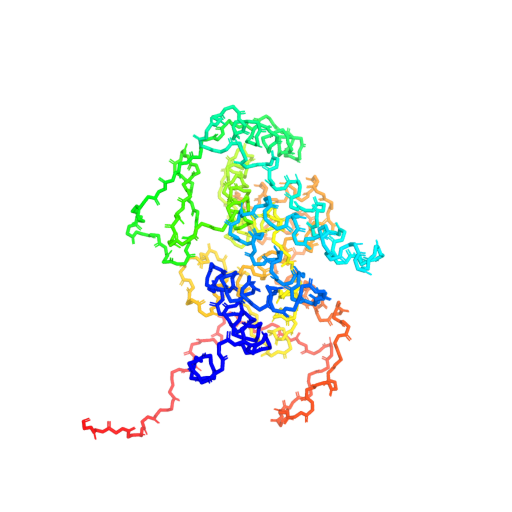1 6.622 -16.725 1.00 87.31 85 LYS A O 1
ATOM 671 N N . GLU A 1 86 ? 6.250 7.358 -16.963 1.00 80.56 86 GLU A N 1
ATOM 672 C CA . GLU A 1 86 ? 6.315 8.320 -15.868 1.00 80.56 86 GLU A CA 1
ATOM 673 C C . GLU A 1 86 ? 6.500 7.647 -14.503 1.00 80.56 86 GLU A C 1
ATOM 675 O O . GLU A 1 86 ? 7.285 8.148 -13.700 1.00 80.56 86 GLU A O 1
ATOM 680 N N . ARG A 1 87 ? 5.846 6.507 -14.234 1.00 77.25 87 ARG A N 1
ATOM 681 C CA . ARG A 1 87 ? 6.054 5.725 -13.003 1.00 77.25 87 ARG A CA 1
ATOM 682 C C . ARG A 1 87 ? 7.474 5.164 -12.912 1.00 77.25 87 ARG A C 1
ATOM 684 O O . ARG A 1 87 ? 8.135 5.368 -11.902 1.00 77.25 87 ARG A O 1
ATOM 691 N N . ILE A 1 88 ? 7.977 4.569 -13.986 1.00 68.06 88 ILE A N 1
ATOM 692 C CA . ILE A 1 88 ? 9.317 3.977 -14.041 1.00 68.06 88 ILE A CA 1
ATOM 693 C C . ILE A 1 88 ? 10.415 5.027 -13.896 1.00 68.06 88 ILE A C 1
ATOM 695 O O . ILE A 1 88 ? 11.372 4.811 -13.164 1.00 68.06 88 ILE A O 1
ATOM 699 N N . LEU A 1 89 ? 10.281 6.196 -14.530 1.00 76.69 89 LEU A N 1
ATOM 700 C CA . LEU A 1 89 ? 11.226 7.302 -14.323 1.00 76.69 89 LEU A CA 1
ATOM 701 C C . LEU A 1 89 ? 11.214 7.805 -12.873 1.00 76.69 89 LEU A C 1
ATOM 703 O O . LEU A 1 89 ? 12.244 8.259 -12.374 1.00 76.69 89 LEU A O 1
ATOM 707 N N . ARG A 1 90 ? 10.065 7.724 -12.190 1.00 59.31 90 ARG A N 1
ATOM 708 C CA . ARG A 1 90 ? 9.958 8.052 -10.763 1.00 59.31 90 ARG A CA 1
ATOM 709 C C . ARG A 1 90 ? 10.588 6.968 -9.881 1.00 59.31 90 ARG A C 1
ATOM 711 O O . ARG A 1 90 ? 11.275 7.330 -8.934 1.00 59.31 90 ARG A O 1
ATOM 718 N N . GLU A 1 91 ? 10.409 5.688 -10.203 1.00 58.75 91 GLU A N 1
ATOM 719 C CA . GLU A 1 91 ? 10.956 4.543 -9.453 1.00 58.75 91 GLU A CA 1
ATOM 720 C C . GLU A 1 91 ? 12.467 4.380 -9.645 1.00 58.75 91 GLU A C 1
ATOM 722 O O . GLU A 1 91 ? 13.195 4.224 -8.671 1.00 58.75 91 GLU A O 1
ATOM 727 N N . LYS A 1 92 ? 12.966 4.545 -10.872 1.00 64.25 92 LYS A N 1
ATOM 728 C CA . LYS A 1 92 ? 14.399 4.520 -11.186 1.00 64.25 92 LYS A CA 1
ATOM 729 C C . LYS A 1 92 ? 15.196 5.559 -10.425 1.00 64.25 92 LYS A C 1
ATOM 731 O O . LYS A 1 92 ? 16.169 5.246 -9.744 1.00 64.25 92 LYS A O 1
ATOM 736 N N . LYS A 1 93 ? 14.697 6.793 -10.457 1.00 57.25 93 LYS A N 1
ATOM 737 C CA . LYS A 1 93 ? 15.221 7.904 -9.663 1.00 57.25 93 LYS A CA 1
ATOM 738 C C . LYS A 1 93 ? 15.075 7.672 -8.151 1.00 57.25 93 LYS A C 1
ATOM 740 O O . LYS A 1 93 ? 15.715 8.366 -7.369 1.00 57.25 93 LYS A O 1
ATOM 745 N N . ALA A 1 94 ? 14.206 6.759 -7.723 1.00 51.19 94 ALA A N 1
ATOM 746 C CA . ALA A 1 94 ? 14.007 6.413 -6.323 1.00 51.19 94 ALA A CA 1
ATOM 747 C C . ALA A 1 94 ? 14.872 5.231 -5.856 1.00 51.19 94 ALA A C 1
ATOM 749 O O . ALA A 1 94 ? 14.795 4.921 -4.674 1.00 51.19 94 ALA A O 1
ATOM 750 N N . PHE A 1 95 ? 15.685 4.599 -6.719 1.00 49.34 95 PHE A N 1
ATOM 751 C CA . PHE A 1 95 ? 16.334 3.320 -6.392 1.00 49.34 95 PHE A CA 1
ATOM 752 C C . PHE A 1 95 ? 17.779 3.119 -6.907 1.00 49.34 95 PHE A C 1
ATOM 754 O O . PHE A 1 95 ? 18.530 2.361 -6.294 1.00 49.34 95 PHE A O 1
ATOM 761 N N . GLU A 1 96 ? 18.272 3.934 -7.857 1.00 54.72 96 GLU A N 1
ATOM 762 C CA . GLU A 1 96 ? 19.736 4.259 -7.992 1.00 54.72 96 GLU A CA 1
ATOM 763 C C . GLU A 1 96 ? 20.383 4.734 -6.668 1.00 54.72 96 GLU A C 1
ATOM 765 O O . GLU A 1 96 ? 21.597 4.834 -6.459 1.00 54.72 96 GLU A O 1
ATOM 770 N N . VAL A 1 97 ? 19.452 4.890 -5.756 1.00 45.03 97 VAL A N 1
ATOM 771 C CA . VAL A 1 97 ? 19.419 5.350 -4.438 1.00 45.03 97 VAL A CA 1
ATOM 772 C C . VAL A 1 97 ? 19.883 4.373 -3.375 1.00 45.03 97 VAL A C 1
ATOM 774 O O . VAL A 1 97 ? 20.280 4.819 -2.319 1.00 45.03 97 VAL A O 1
ATOM 777 N N . LEU A 1 98 ? 19.794 3.059 -3.566 1.00 51.41 98 LEU A N 1
ATOM 778 C CA . LEU A 1 98 ? 19.542 2.207 -2.399 1.00 51.41 98 LEU A CA 1
ATOM 779 C C . LEU A 1 98 ? 20.684 1.315 -1.897 1.00 51.41 98 LEU A C 1
ATOM 781 O O . LEU A 1 98 ? 20.722 1.034 -0.706 1.00 51.41 98 LEU A O 1
ATOM 785 N N . GLU A 1 99 ? 21.683 0.973 -2.714 1.00 45.41 99 GLU A N 1
ATOM 786 C CA . GLU A 1 99 ? 22.891 0.277 -2.204 1.00 45.41 99 GLU A CA 1
ATOM 787 C C . GLU A 1 99 ? 24.225 0.741 -2.826 1.00 45.41 99 GLU A C 1
ATOM 789 O O . GLU A 1 99 ? 25.290 0.415 -2.308 1.00 45.41 99 GLU A O 1
ATOM 794 N N . GLY A 1 100 ? 24.204 1.572 -3.877 1.00 52.03 100 GLY A N 1
ATOM 795 C CA . GLY A 1 100 ? 25.389 2.287 -4.392 1.00 52.03 100 GLY A CA 1
ATOM 796 C C . GLY A 1 100 ? 25.498 3.746 -3.929 1.00 52.03 100 GLY A C 1
ATOM 797 O O . GLY A 1 100 ? 26.529 4.382 -4.126 1.00 52.03 100 GLY A O 1
ATOM 798 N N . HIS A 1 101 ? 24.447 4.262 -3.294 1.00 53.09 101 HIS A N 1
ATOM 799 C CA . HIS A 1 101 ? 24.349 5.610 -2.750 1.00 53.09 101 HIS A CA 1
ATOM 800 C C . HIS A 1 101 ? 23.602 5.533 -1.423 1.00 53.09 101 HIS A C 1
ATOM 802 O O . HIS A 1 101 ? 22.426 5.836 -1.391 1.00 53.09 101 HIS A O 1
ATOM 808 N N . VAL A 1 102 ? 24.246 5.175 -0.313 1.00 58.91 102 VAL A N 1
ATOM 809 C CA . VAL A 1 102 ? 23.650 5.365 1.032 1.00 58.91 102 VAL A CA 1
ATOM 810 C C . VAL A 1 102 ? 22.871 6.697 1.115 1.00 58.91 102 VAL A C 1
ATOM 812 O O . VAL A 1 102 ? 21.714 6.716 1.521 1.00 58.91 102 VAL A O 1
ATOM 815 N N . ASP A 1 103 ? 23.440 7.760 0.533 1.00 58.69 103 ASP A N 1
ATOM 816 C CA . ASP A 1 103 ? 22.859 9.098 0.367 1.00 58.69 103 ASP A CA 1
ATOM 817 C C . ASP A 1 103 ? 21.445 9.148 -0.184 1.00 58.69 103 ASP A C 1
ATOM 819 O O . ASP A 1 103 ? 20.651 10.029 0.135 1.00 58.69 103 ASP A O 1
ATOM 823 N N . GLU A 1 104 ? 21.140 8.298 -1.134 1.00 63.28 104 GLU A N 1
ATOM 824 C CA . GLU A 1 104 ? 19.894 8.375 -1.820 1.00 63.28 104 GLU A CA 1
ATOM 825 C C . GLU A 1 104 ? 18.816 7.585 -1.063 1.00 63.28 104 GLU A C 1
ATOM 827 O O . GLU A 1 104 ? 17.700 8.099 -0.959 1.00 63.28 104 GLU A O 1
ATOM 832 N N . LEU A 1 105 ? 19.125 6.422 -0.469 1.00 70.94 105 LEU A N 1
ATOM 833 C CA . LEU A 1 105 ? 18.204 5.696 0.418 1.00 70.94 105 LEU A CA 1
ATOM 834 C C . LEU A 1 105 ? 17.896 6.603 1.582 1.00 70.94 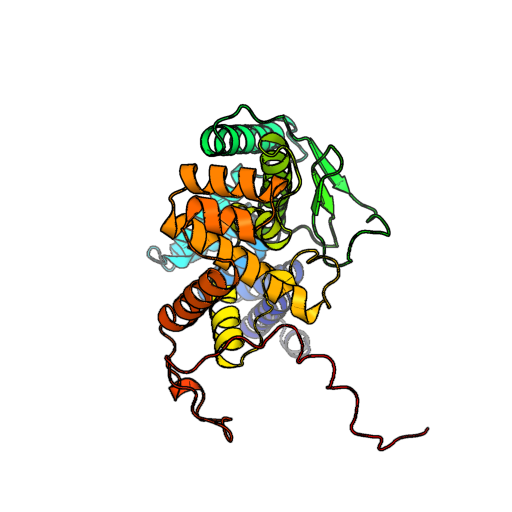105 LEU A C 1
ATOM 836 O O . LEU A 1 105 ? 16.735 6.829 1.902 1.00 70.94 105 LEU A O 1
ATOM 840 N N . ASP A 1 106 ? 18.938 7.222 2.120 1.00 72.81 106 ASP A N 1
ATOM 841 C CA . ASP A 1 106 ? 18.828 8.260 3.119 1.00 72.81 106 ASP A CA 1
ATOM 842 C C . ASP A 1 106 ? 17.956 9.417 2.617 1.00 72.81 106 ASP A C 1
ATOM 844 O O . ASP A 1 106 ? 17.101 9.890 3.358 1.00 72.81 106 ASP A O 1
ATOM 848 N N . ARG A 1 107 ? 18.058 9.848 1.348 1.00 72.50 107 ARG A N 1
ATOM 849 C CA . ARG A 1 107 ? 17.123 10.833 0.762 1.00 72.50 107 ARG A CA 1
ATOM 850 C C . ARG A 1 107 ? 15.690 10.302 0.672 1.00 72.50 107 ARG A C 1
ATOM 852 O O . ARG A 1 107 ? 14.765 11.086 0.876 1.00 72.50 107 ARG A O 1
ATOM 859 N N . PHE A 1 108 ? 15.465 9.037 0.323 1.00 75.19 108 PHE A N 1
ATOM 860 C CA . PHE A 1 108 ? 14.133 8.430 0.298 1.00 75.19 108 PHE A CA 1
ATOM 861 C C . PHE A 1 108 ? 13.544 8.357 1.711 1.00 75.19 108 PHE A C 1
ATOM 863 O O . PHE A 1 108 ? 12.431 8.840 1.914 1.00 75.19 108 PHE A O 1
ATOM 870 N N . LEU A 1 109 ? 14.307 7.858 2.683 1.00 81.31 109 LEU A N 1
ATOM 871 C CA . LEU A 1 109 ? 13.927 7.759 4.091 1.00 81.31 109 LEU A CA 1
ATOM 872 C C . LEU A 1 109 ? 13.741 9.134 4.728 1.00 81.31 109 LEU A C 1
ATOM 874 O O . LEU A 1 109 ? 12.795 9.312 5.479 1.00 81.31 109 LEU A O 1
ATOM 878 N N . GLU A 1 110 ? 14.555 10.136 4.395 1.00 82.19 110 GLU A N 1
ATOM 879 C CA . GLU A 1 110 ? 14.384 11.508 4.889 1.00 82.19 110 GLU A CA 1
ATOM 880 C C . GLU A 1 110 ? 13.160 12.187 4.257 1.00 82.19 110 GLU A C 1
ATOM 882 O O . GLU A 1 110 ? 12.447 12.921 4.943 1.00 82.19 110 GLU A O 1
ATOM 887 N N . ARG A 1 111 ? 12.858 11.932 2.973 1.00 79.50 111 ARG A N 1
ATOM 888 C CA . ARG A 1 111 ? 11.592 12.385 2.365 1.00 79.50 111 ARG A CA 1
ATOM 889 C C . ARG A 1 111 ? 10.395 11.732 3.048 1.00 79.50 111 ARG A C 1
ATOM 891 O O . ARG A 1 111 ? 9.459 12.443 3.400 1.00 79.50 111 ARG A O 1
ATOM 898 N N . LEU A 1 112 ? 10.451 10.419 3.258 1.00 81.19 112 LEU A N 1
ATOM 899 C CA . LEU A 1 112 ? 9.413 9.659 3.949 1.00 81.19 112 LEU A CA 1
ATOM 900 C C . LEU A 1 112 ? 9.230 10.154 5.390 1.00 81.19 112 LEU A C 1
ATOM 902 O O . LEU A 1 112 ? 8.106 10.399 5.817 1.00 81.19 112 LEU A O 1
ATOM 906 N N . ARG A 1 113 ? 10.336 10.401 6.103 1.00 90.06 113 ARG A N 1
ATOM 907 C CA . ARG A 1 113 ? 10.355 10.975 7.451 1.00 90.06 113 ARG A CA 1
ATOM 908 C C . ARG A 1 113 ? 9.658 12.321 7.492 1.00 90.06 113 ARG A C 1
ATOM 910 O O . ARG A 1 113 ? 8.806 12.503 8.344 1.00 90.06 113 ARG A O 1
ATOM 917 N N . ARG A 1 114 ? 9.967 13.244 6.574 1.00 82.44 114 ARG A N 1
ATOM 918 C CA . ARG A 1 114 ? 9.314 14.565 6.509 1.00 82.44 114 ARG A CA 1
ATOM 919 C C . ARG A 1 114 ? 7.833 14.469 6.160 1.00 82.44 114 ARG A C 1
ATOM 921 O O . ARG A 1 114 ? 7.031 15.119 6.822 1.00 82.44 114 ARG A O 1
ATOM 928 N N . GLU A 1 115 ? 7.490 13.653 5.159 1.00 84.25 115 GLU A N 1
ATOM 929 C CA . GLU A 1 115 ? 6.100 13.373 4.770 1.00 84.25 115 GLU A CA 1
ATOM 930 C C . GLU A 1 115 ? 5.302 12.903 5.992 1.00 84.25 115 GLU A C 1
ATOM 932 O O . GLU A 1 115 ? 4.240 13.444 6.299 1.00 84.25 115 GLU A O 1
ATOM 937 N N . PHE A 1 116 ? 5.834 11.926 6.728 1.00 90.25 116 PHE A N 1
ATOM 938 C CA . PHE A 1 116 ? 5.155 11.377 7.891 1.00 90.25 116 PHE A CA 1
ATOM 939 C C . PHE A 1 116 ? 5.228 12.341 9.087 1.00 90.25 116 PHE A C 1
ATOM 941 O O . PHE A 1 116 ? 4.239 12.463 9.796 1.00 90.25 116 PHE A O 1
ATOM 948 N N . SER A 1 117 ? 6.309 13.099 9.296 1.00 91.50 117 SER A N 1
ATOM 949 C CA . SER A 1 117 ? 6.400 14.103 10.368 1.00 91.50 117 SER A CA 1
ATOM 950 C C . SER A 1 117 ? 5.305 15.167 10.237 1.00 91.50 117 SER A C 1
ATOM 952 O O . SER A 1 117 ? 4.590 15.457 11.195 1.00 91.50 117 SER A O 1
ATOM 954 N N . GLU A 1 118 ? 5.126 15.727 9.036 1.00 84.56 118 GLU A N 1
ATOM 955 C CA . GLU A 1 118 ? 4.073 16.712 8.761 1.00 84.56 118 GLU A CA 1
ATOM 956 C C . GLU A 1 118 ? 2.688 16.102 8.973 1.00 84.56 118 GLU A C 1
ATOM 958 O O . GLU A 1 118 ? 1.834 16.676 9.655 1.00 84.56 118 GLU A O 1
ATOM 963 N N . ARG A 1 119 ? 2.488 14.899 8.429 1.00 88.62 119 ARG A N 1
ATOM 964 C CA . ARG A 1 119 ? 1.224 14.180 8.519 1.00 88.62 119 ARG A CA 1
ATOM 965 C C . ARG A 1 119 ? 0.858 13.845 9.969 1.00 88.62 119 ARG A C 1
ATOM 967 O O . ARG A 1 119 ? -0.298 14.006 10.348 1.00 88.62 119 ARG A O 1
ATOM 974 N N . PHE A 1 120 ? 1.810 13.404 10.784 1.00 91.81 120 PHE A N 1
ATOM 975 C CA . PHE A 1 120 ? 1.593 13.007 12.180 1.00 91.81 120 PHE A CA 1
ATOM 976 C C . PHE A 1 120 ? 1.730 14.173 13.177 1.00 91.81 120 PHE A C 1
ATOM 978 O O . PHE A 1 120 ? 1.380 14.021 14.346 1.00 91.81 120 PHE A O 1
ATOM 985 N N . GLY A 1 121 ? 2.183 15.347 12.727 1.00 90.94 121 GLY A N 1
ATOM 986 C CA . GLY A 1 121 ? 2.312 16.551 13.549 1.00 90.94 121 GLY A CA 1
ATOM 987 C C . GLY A 1 121 ? 3.451 16.505 14.572 1.00 90.94 121 GLY A C 1
ATOM 988 O O . GLY A 1 121 ? 3.415 17.264 15.540 1.00 90.94 121 GLY A O 1
ATOM 989 N N . ILE A 1 122 ? 4.440 15.627 14.379 1.00 94.06 122 ILE A N 1
ATOM 990 C CA . ILE A 1 122 ? 5.611 15.463 15.254 1.00 94.06 122 ILE A CA 1
ATOM 991 C C . ILE A 1 122 ? 6.876 15.249 14.426 1.00 94.06 122 ILE A C 1
ATOM 993 O O . ILE A 1 122 ? 6.797 14.833 13.278 1.00 94.06 122 ILE A O 1
ATOM 997 N N . GLU A 1 123 ? 8.050 15.477 15.010 1.00 95.38 123 GLU A N 1
ATOM 998 C CA . GLU A 1 123 ? 9.305 15.114 14.351 1.00 95.38 123 GLU A CA 1
ATOM 999 C C . GLU A 1 123 ? 9.603 13.623 14.559 1.00 95.38 123 GLU A C 1
ATOM 1001 O O . GLU A 1 123 ? 9.896 13.189 15.673 1.00 95.38 123 GLU A O 1
ATOM 1006 N N . LEU A 1 124 ? 9.521 12.837 13.484 1.00 92.94 124 LEU A N 1
ATOM 1007 C CA . LEU A 1 124 ? 9.728 11.391 13.527 1.00 92.94 124 LEU A CA 1
ATOM 1008 C C . LEU A 1 124 ? 11.214 11.001 13.523 1.00 92.94 124 LEU A C 1
ATOM 1010 O O . LEU A 1 124 ? 12.038 11.704 12.926 1.00 92.94 124 LEU A O 1
ATOM 1014 N N . PRO A 1 125 ? 11.578 9.868 14.153 1.00 90.81 125 PRO A N 1
ATOM 1015 C CA . PRO A 1 125 ? 12.957 9.393 14.188 1.00 90.81 125 PRO A CA 1
ATOM 1016 C C . PRO A 1 125 ? 13.446 8.979 12.798 1.00 90.81 125 PRO A C 1
ATOM 1018 O O . PRO A 1 125 ? 12.656 8.657 11.915 1.00 90.81 125 PRO A O 1
ATOM 1021 N N . ARG A 1 126 ? 14.769 8.967 12.604 1.00 88.25 126 ARG A N 1
ATOM 1022 C CA . ARG A 1 126 ? 15.372 8.375 11.402 1.00 88.25 126 ARG A CA 1
ATOM 1023 C C . ARG A 1 126 ? 15.234 6.855 11.460 1.00 88.25 126 ARG A C 1
ATOM 1025 O O . ARG A 1 126 ? 15.501 6.265 12.503 1.00 88.25 126 ARG A O 1
ATOM 1032 N N . ALA A 1 127 ? 14.854 6.246 10.341 1.00 84.94 127 ALA A N 1
ATOM 1033 C CA . ALA A 1 127 ? 14.857 4.798 10.182 1.00 84.94 127 ALA A CA 1
ATOM 1034 C C . ALA A 1 127 ? 16.119 4.349 9.440 1.00 84.94 127 ALA A C 1
ATOM 1036 O O . ALA A 1 127 ? 16.620 5.061 8.574 1.00 84.94 127 ALA A O 1
ATOM 1037 N N . GLU A 1 128 ? 16.598 3.157 9.770 1.00 81.75 128 GLU A N 1
ATOM 1038 C CA . GLU A 1 128 ? 17.625 2.439 9.017 1.00 81.75 128 GLU A CA 1
ATOM 1039 C C . GLU A 1 128 ? 16.948 1.277 8.285 1.00 81.75 128 GLU A C 1
ATOM 1041 O O . GLU A 1 128 ? 16.094 0.617 8.873 1.00 81.75 128 GLU A O 1
ATOM 1046 N N . VAL A 1 129 ? 17.309 1.017 7.027 1.00 78.75 129 VAL A N 1
ATOM 1047 C CA . VAL A 1 129 ? 16.808 -0.135 6.261 1.00 78.75 129 VAL A CA 1
ATOM 1048 C C . VAL A 1 129 ? 17.918 -1.171 6.132 1.00 78.75 129 VAL A C 1
ATOM 1050 O O . VAL A 1 129 ? 19.036 -0.832 5.751 1.00 78.75 129 VAL A O 1
ATOM 1053 N N . ARG A 1 130 ? 17.617 -2.437 6.432 1.00 75.38 130 ARG A N 1
ATOM 1054 C CA . ARG A 1 130 ? 18.563 -3.552 6.289 1.00 75.38 130 ARG A CA 1
ATOM 1055 C C . ARG A 1 130 ? 17.935 -4.701 5.527 1.00 75.38 130 ARG A C 1
ATOM 1057 O O . ARG A 1 130 ? 16.784 -5.052 5.767 1.00 75.38 130 ARG A O 1
ATOM 1064 N N . ILE A 1 131 ? 18.717 -5.343 4.670 1.00 71.50 131 ILE A N 1
ATOM 1065 C CA . ILE A 1 131 ? 18.308 -6.592 4.029 1.00 71.50 131 ILE A CA 1
ATOM 1066 C C . ILE A 1 131 ? 18.479 -7.741 5.025 1.00 71.50 131 ILE A C 1
ATOM 1068 O O . ILE A 1 131 ? 19.589 -8.032 5.478 1.00 71.50 131 ILE A O 1
ATOM 1072 N N . VAL A 1 132 ? 17.376 -8.414 5.345 1.00 68.69 132 VAL A N 1
ATOM 1073 C CA . VAL A 1 132 ? 17.335 -9.566 6.248 1.00 68.69 132 VAL A CA 1
ATOM 1074 C C . VAL A 1 132 ? 17.329 -10.839 5.408 1.00 68.69 132 VAL A C 1
ATOM 1076 O O . VAL A 1 132 ? 16.358 -11.145 4.719 1.00 68.69 132 VAL A O 1
ATOM 1079 N N . LYS A 1 133 ? 18.450 -11.570 5.444 1.00 62.41 133 LYS A N 1
ATOM 1080 C CA . LYS A 1 133 ? 18.658 -12.798 4.652 1.00 62.41 133 LYS A CA 1
ATOM 1081 C C . LYS A 1 133 ? 18.038 -14.039 5.290 1.00 62.41 133 LYS A C 1
ATOM 1083 O O . LYS A 1 133 ? 17.611 -14.940 4.577 1.00 62.41 133 LYS A O 1
ATOM 1088 N N . GLU A 1 134 ? 17.996 -14.084 6.618 1.00 62.94 134 GLU A N 1
ATOM 1089 C CA . GLU A 1 134 ? 17.423 -15.190 7.384 1.00 62.94 134 GLU A CA 1
ATOM 1090 C C . GLU A 1 134 ? 16.248 -14.674 8.203 1.00 62.94 134 GLU A C 1
ATOM 1092 O O . GLU A 1 134 ? 16.391 -13.784 9.042 1.00 62.94 134 GLU A O 1
ATOM 1097 N N . LYS A 1 135 ? 15.067 -15.221 7.919 1.00 64.69 135 LYS A N 1
ATOM 1098 C CA . LYS A 1 135 ? 13.824 -14.825 8.567 1.00 64.69 135 LYS A CA 1
ATOM 1099 C C . LYS A 1 135 ? 13.789 -15.336 10.015 1.00 64.69 135 LYS A C 1
ATOM 1101 O O . LYS A 1 135 ? 14.044 -16.524 10.225 1.00 64.69 135 LYS A O 1
ATOM 1106 N N . PRO A 1 136 ? 13.428 -14.501 11.005 1.00 69.00 136 PRO A N 1
ATOM 1107 C CA . PRO A 1 136 ? 13.272 -14.962 12.380 1.00 69.00 136 PRO A CA 1
ATOM 1108 C C . PRO A 1 136 ? 12.207 -16.074 12.504 1.00 69.00 136 PRO A C 1
ATOM 1110 O O . PRO A 1 136 ? 11.154 -15.961 11.871 1.00 69.00 136 PRO A O 1
ATOM 1113 N N . PRO A 1 137 ? 12.412 -17.116 13.339 1.00 69.38 137 PRO A N 1
ATOM 1114 C CA . PRO A 1 137 ? 11.490 -18.259 13.460 1.00 69.38 137 PRO A CA 1
ATOM 1115 C C . PRO A 1 137 ? 10.043 -17.897 13.824 1.00 69.38 137 PRO A C 1
ATOM 1117 O O . PRO A 1 137 ? 9.111 -18.620 13.492 1.00 69.38 137 PRO A O 1
ATOM 1120 N N . GLN A 1 138 ? 9.859 -16.782 14.526 1.00 68.62 138 GLN A N 1
ATOM 1121 C CA . GLN A 1 138 ? 8.572 -16.259 14.980 1.00 68.62 138 GLN A CA 1
ATOM 1122 C C . GLN A 1 138 ? 7.800 -15.471 13.908 1.00 68.62 138 GLN A C 1
ATOM 1124 O O . GLN A 1 138 ? 6.670 -15.051 14.152 1.00 68.62 138 GLN A O 1
ATOM 1129 N N . MET A 1 139 ? 8.405 -15.217 12.746 1.00 66.38 139 MET A N 1
ATOM 1130 C CA . MET A 1 139 ? 7.826 -14.372 11.707 1.00 66.38 139 MET A CA 1
ATOM 1131 C C . MET A 1 139 ? 7.040 -15.226 10.697 1.00 66.38 139 MET A C 1
ATOM 1133 O O . MET A 1 139 ? 7.615 -16.156 10.124 1.00 66.38 139 MET A O 1
ATOM 1137 N N . PRO A 1 140 ? 5.757 -14.917 10.417 1.00 64.50 140 PRO A N 1
ATOM 1138 C CA . PRO A 1 140 ? 4.950 -15.695 9.480 1.00 64.50 140 PRO A CA 1
ATOM 1139 C C . PRO A 1 140 ? 5.581 -15.726 8.097 1.00 64.50 140 PRO A C 1
ATOM 1141 O O . PRO A 1 140 ? 6.015 -14.686 7.605 1.00 64.50 140 PRO A O 1
ATOM 1144 N N . GLU A 1 141 ? 5.588 -16.887 7.444 1.00 60.03 141 GLU A N 1
ATOM 1145 C CA . GLU A 1 141 ? 6.296 -17.123 6.178 1.00 60.03 141 GLU A CA 1
ATOM 1146 C C . GLU A 1 141 ? 5.954 -16.096 5.082 1.00 60.03 141 GLU A C 1
ATOM 1148 O O . GLU A 1 141 ? 6.836 -15.677 4.341 1.00 60.03 141 GLU A O 1
ATOM 1153 N N . TRP A 1 142 ? 4.723 -15.581 5.064 1.00 59.75 142 TRP A N 1
ATOM 1154 C CA . TRP A 1 142 ? 4.239 -14.577 4.109 1.00 59.75 142 TRP A CA 1
ATOM 1155 C C . TRP A 1 142 ? 4.725 -13.138 4.347 1.00 59.75 142 TRP A C 1
ATOM 1157 O O . TRP A 1 142 ? 4.525 -12.286 3.485 1.00 59.75 142 TRP A O 1
ATOM 1167 N N . SER A 1 143 ? 5.322 -12.833 5.501 1.00 64.56 143 SER A N 1
ATOM 1168 C CA . SER A 1 143 ? 5.727 -11.463 5.834 1.00 64.56 143 SER A CA 1
ATOM 1169 C C . SER A 1 143 ? 6.990 -11.021 5.076 1.00 64.56 143 SER A C 1
ATOM 1171 O O . SER A 1 143 ? 7.979 -11.758 5.034 1.00 64.56 143 SER A O 1
ATOM 1173 N N . ALA A 1 144 ? 6.935 -9.821 4.490 1.00 62.12 144 ALA A N 1
ATOM 1174 C CA . ALA A 1 144 ? 7.975 -9.237 3.635 1.00 62.12 144 ALA A CA 1
ATOM 1175 C C . ALA A 1 144 ? 8.811 -8.140 4.329 1.00 62.12 144 ALA A C 1
ATOM 1177 O O . ALA A 1 144 ? 9.817 -7.691 3.776 1.00 62.12 144 ALA A O 1
ATOM 1178 N N . GLY A 1 145 ? 8.415 -7.720 5.532 1.00 70.62 145 GLY A N 1
ATOM 1179 C CA . GLY A 1 145 ? 9.023 -6.622 6.278 1.00 70.62 145 GLY A CA 1
ATOM 1180 C C . GLY A 1 145 ? 8.966 -6.848 7.784 1.00 70.62 145 GLY A C 1
ATOM 1181 O O . GLY A 1 145 ? 8.141 -7.617 8.272 1.00 70.62 145 GLY A O 1
ATOM 1182 N N . MET A 1 146 ? 9.886 -6.226 8.518 1.00 76.25 146 MET A N 1
ATOM 1183 C CA . MET A 1 146 ? 9.884 -6.236 9.980 1.00 76.25 146 MET A CA 1
ATOM 1184 C C . MET A 1 146 ? 10.429 -4.929 10.554 1.00 76.25 146 MET A C 1
ATOM 1186 O O . MET A 1 146 ? 11.291 -4.292 9.949 1.00 76.25 146 MET A O 1
ATOM 1190 N N . LEU A 1 147 ? 10.006 -4.591 11.774 1.00 71.88 147 LEU A N 1
ATOM 1191 C CA . LEU A 1 147 ? 10.500 -3.438 12.525 1.00 71.88 147 LEU A CA 1
ATOM 1192 C C . LEU A 1 147 ? 11.123 -3.864 13.869 1.00 71.88 147 LEU A C 1
ATOM 1194 O O . LEU A 1 147 ? 10.422 -4.010 14.875 1.00 71.88 147 LEU A O 1
ATOM 1198 N N . GLU A 1 148 ? 12.455 -3.986 13.903 1.00 74.31 148 GLU A N 1
ATOM 1199 C CA . GLU A 1 148 ? 13.260 -4.351 15.090 1.00 74.31 148 GLU A CA 1
ATOM 1200 C C . GLU A 1 148 ? 14.360 -3.311 15.380 1.00 74.31 148 GLU A C 1
ATOM 1202 O O . GLU A 1 148 ? 15.555 -3.595 15.372 1.00 74.31 148 GLU A O 1
ATOM 1207 N N . GLY A 1 149 ? 13.968 -2.048 15.570 1.00 71.50 149 GLY A N 1
ATOM 1208 C CA . GLY A 1 149 ? 14.917 -0.926 15.688 1.00 71.50 149 GLY A CA 1
ATOM 1209 C C . GLY A 1 149 ? 15.561 -0.510 14.356 1.00 71.50 149 GLY A C 1
ATOM 1210 O O . GLY A 1 149 ? 16.218 0.522 14.286 1.00 71.50 149 GLY A O 1
ATOM 1211 N N . TYR A 1 150 ? 15.309 -1.278 13.299 1.00 76.06 150 TYR A N 1
ATOM 1212 C CA . TYR A 1 150 ? 15.543 -0.983 11.890 1.00 76.06 150 TYR A CA 1
ATOM 1213 C C . TYR A 1 150 ? 14.391 -1.596 11.075 1.00 76.06 150 TYR A C 1
ATOM 1215 O O . TYR A 1 150 ? 13.698 -2.496 11.559 1.00 76.06 150 TYR A O 1
ATOM 1223 N N . ILE A 1 151 ? 14.184 -1.110 9.853 1.00 79.44 151 ILE A N 1
ATOM 1224 C CA . ILE A 1 151 ? 13.274 -1.685 8.861 1.00 79.44 151 ILE A CA 1
ATOM 1225 C C . ILE A 1 151 ? 14.015 -2.828 8.165 1.00 79.44 151 ILE A C 1
ATOM 1227 O O . ILE A 1 151 ? 14.931 -2.608 7.373 1.00 79.44 151 ILE A O 1
ATOM 1231 N N . GLY A 1 152 ? 13.653 -4.059 8.498 1.00 74.00 152 GLY A N 1
ATOM 1232 C CA . GLY A 1 152 ? 14.184 -5.258 7.871 1.00 74.00 152 GLY A CA 1
ATOM 1233 C C . GLY A 1 152 ? 13.400 -5.599 6.612 1.00 74.00 152 GLY A C 1
ATOM 1234 O O . GLY A 1 152 ? 12.222 -5.928 6.698 1.00 74.00 152 GLY A O 1
ATOM 1235 N N . LEU A 1 153 ? 14.048 -5.553 5.451 1.00 73.19 153 LEU A N 1
ATOM 1236 C CA . LEU A 1 153 ? 13.495 -6.057 4.198 1.00 73.19 153 LEU A CA 1
ATOM 1237 C C . LEU A 1 153 ? 13.797 -7.544 4.090 1.00 73.19 153 LEU A C 1
ATOM 1239 O O . LEU A 1 153 ? 14.956 -7.935 3.919 1.00 73.19 153 LEU A O 1
ATOM 1243 N N . VAL A 1 154 ? 12.759 -8.371 4.192 1.00 66.88 154 VAL A N 1
ATOM 1244 C CA . VAL A 1 154 ? 12.901 -9.818 4.042 1.00 66.88 154 VAL A CA 1
ATOM 1245 C C . VAL A 1 154 ? 12.803 -10.150 2.562 1.00 66.88 154 VAL A C 1
ATOM 1247 O O . VAL A 1 154 ? 11.722 -10.199 1.975 1.00 66.88 154 VAL A O 1
ATOM 1250 N N . VAL A 1 155 ? 13.959 -10.354 1.937 1.00 59.06 155 VAL A N 1
ATOM 1251 C CA . VAL A 1 155 ? 14.039 -10.645 0.504 1.00 59.06 155 VAL A CA 1
ATOM 1252 C C . VAL A 1 155 ? 13.827 -12.143 0.299 1.00 59.06 155 VAL A C 1
ATOM 1254 O O . VAL A 1 155 ? 14.748 -12.951 0.416 1.00 59.06 155 VAL A O 1
ATOM 1257 N N . HIS A 1 156 ? 12.585 -12.523 0.005 1.00 49.38 156 HIS A N 1
ATOM 1258 C CA . HIS A 1 156 ? 12.244 -13.878 -0.414 1.00 49.38 156 HIS A CA 1
ATOM 1259 C C . HIS A 1 156 ? 12.369 -14.004 -1.938 1.00 49.38 156 HIS A C 1
ATOM 1261 O O . HIS A 1 156 ? 11.435 -13.704 -2.675 1.00 49.38 156 HIS A O 1
ATOM 1267 N N . GLY A 1 157 ? 13.518 -14.482 -2.420 1.00 49.84 157 GLY A N 1
ATOM 1268 C CA . GLY A 1 157 ? 13.723 -14.727 -3.852 1.00 49.84 157 GLY A CA 1
ATOM 1269 C C . GLY A 1 157 ? 14.044 -13.457 -4.648 1.00 49.84 157 GLY A C 1
ATOM 1270 O O . GLY A 1 157 ? 14.910 -12.687 -4.244 1.00 49.84 157 GLY A O 1
ATOM 1271 N N . GLU A 1 158 ? 13.416 -13.278 -5.816 1.00 40.75 158 GLU A N 1
ATOM 1272 C CA . GLU A 1 158 ? 13.686 -12.138 -6.704 1.00 40.75 158 GLU A CA 1
ATOM 1273 C C . GLU A 1 158 ? 13.157 -10.823 -6.119 1.00 40.75 158 GLU A C 1
ATOM 1275 O O . GLU A 1 158 ? 12.033 -10.736 -5.626 1.00 40.75 158 GLU A O 1
ATOM 1280 N N . PHE A 1 159 ? 13.998 -9.795 -6.186 1.00 47.84 159 PHE A N 1
ATOM 1281 C CA . PHE A 1 159 ? 13.722 -8.462 -5.675 1.00 47.84 159 PHE A CA 1
ATOM 1282 C C . PHE A 1 159 ? 12.659 -7.745 -6.531 1.00 47.84 159 PHE A C 1
ATOM 1284 O O . PHE A 1 159 ? 12.890 -7.489 -7.711 1.00 47.84 159 PHE A O 1
ATOM 1291 N N . ASP A 1 160 ? 11.513 -7.401 -5.932 1.00 50.25 160 ASP A N 1
ATOM 1292 C CA . ASP A 1 160 ? 10.472 -6.559 -6.541 1.00 50.25 160 ASP A CA 1
ATOM 1293 C C . ASP A 1 160 ? 10.544 -5.143 -5.922 1.00 50.25 160 ASP A C 1
ATOM 1295 O O . ASP A 1 160 ? 10.214 -4.962 -4.740 1.00 50.25 160 ASP A O 1
ATOM 1299 N N . PRO A 1 161 ? 10.999 -4.115 -6.665 1.00 50.97 161 PRO A N 1
ATOM 1300 C CA . PRO A 1 161 ? 11.164 -2.766 -6.121 1.00 50.97 161 PRO A CA 1
ATOM 1301 C C . PRO A 1 161 ? 9.843 -2.084 -5.757 1.00 50.97 161 PRO A C 1
ATOM 1303 O O . PRO A 1 161 ? 9.808 -1.286 -4.819 1.00 50.97 161 PRO A O 1
ATOM 1306 N N . GLY A 1 162 ? 8.754 -2.396 -6.468 1.00 53.81 162 GLY A N 1
ATOM 1307 C CA . GLY A 1 162 ? 7.428 -1.864 -6.153 1.00 53.81 162 GLY A CA 1
ATOM 1308 C C . GLY A 1 162 ? 6.930 -2.409 -4.816 1.00 53.81 162 GLY A C 1
ATOM 1309 O O . GLY A 1 162 ? 6.443 -1.654 -3.972 1.00 53.81 162 GLY A O 1
ATOM 1310 N N . VAL A 1 163 ? 7.148 -3.705 -4.584 1.00 61.78 163 VAL A N 1
ATOM 1311 C CA . VAL A 1 163 ? 6.919 -4.343 -3.280 1.00 61.78 163 VAL A CA 1
ATOM 1312 C C . VAL A 1 163 ? 7.856 -3.763 -2.220 1.00 61.78 163 VAL A C 1
ATOM 1314 O O . VAL A 1 163 ? 7.414 -3.494 -1.111 1.00 61.78 163 VAL A O 1
ATOM 1317 N N . THR A 1 164 ? 9.113 -3.474 -2.549 1.00 70.06 164 THR A N 1
ATOM 1318 C CA . THR A 1 164 ? 10.077 -2.923 -1.581 1.00 70.06 164 THR A CA 1
ATOM 1319 C C . THR A 1 164 ? 9.692 -1.535 -1.082 1.00 70.06 164 THR A C 1
ATOM 1321 O O . THR A 1 164 ? 9.713 -1.291 0.121 1.00 70.06 164 THR A O 1
ATOM 1324 N N . VAL A 1 165 ? 9.297 -0.621 -1.973 1.00 72.06 165 VAL A N 1
ATOM 1325 C CA . VAL A 1 165 ? 8.825 0.713 -1.566 1.00 72.06 165 VAL A CA 1
ATOM 1326 C C . VAL A 1 165 ? 7.578 0.601 -0.691 1.00 72.06 165 VAL A C 1
ATOM 1328 O O . VAL A 1 165 ? 7.492 1.285 0.331 1.00 72.06 165 VAL A O 1
ATOM 1331 N N . ALA A 1 166 ? 6.640 -0.275 -1.059 1.00 75.06 166 ALA A N 1
ATOM 1332 C CA . ALA A 1 166 ? 5.442 -0.523 -0.266 1.00 75.06 166 ALA A CA 1
ATOM 1333 C C . ALA A 1 166 ? 5.784 -1.067 1.129 1.00 75.06 166 ALA A C 1
ATOM 1335 O O . ALA A 1 166 ? 5.256 -0.560 2.116 1.00 75.06 166 ALA A O 1
ATOM 1336 N N . VAL A 1 167 ? 6.719 -2.018 1.224 1.00 82.25 167 VAL A N 1
ATOM 1337 C CA . VAL A 1 167 ? 7.190 -2.585 2.495 1.00 82.25 167 VAL A CA 1
ATOM 1338 C C . VAL A 1 167 ? 7.883 -1.528 3.354 1.00 82.25 167 VAL A C 1
ATOM 1340 O O . VAL A 1 167 ? 7.545 -1.402 4.525 1.00 82.25 167 VAL A O 1
ATOM 1343 N N . ILE A 1 168 ? 8.793 -0.709 2.806 1.00 83.44 168 ILE A N 1
ATOM 1344 C CA . ILE A 1 168 ? 9.448 0.344 3.606 1.00 83.44 168 ILE A CA 1
ATOM 1345 C C . ILE A 1 168 ? 8.407 1.324 4.156 1.00 83.44 168 ILE A C 1
ATOM 1347 O O . ILE A 1 168 ? 8.465 1.684 5.328 1.00 83.44 168 ILE A O 1
ATOM 1351 N N . ARG A 1 169 ? 7.439 1.749 3.336 1.00 87.75 169 ARG A N 1
ATOM 1352 C CA . ARG A 1 169 ? 6.363 2.650 3.781 1.00 87.75 169 ARG A CA 1
ATOM 1353 C C . ARG A 1 169 ? 5.470 2.004 4.841 1.00 87.75 169 ARG A C 1
ATOM 1355 O O . ARG A 1 169 ? 5.115 2.683 5.802 1.00 87.75 169 ARG A O 1
ATOM 1362 N N . HIS A 1 170 ? 5.144 0.722 4.675 1.00 90.31 170 HIS A N 1
ATOM 1363 C CA . HIS A 1 170 ? 4.378 -0.070 5.637 1.00 90.31 170 HIS A CA 1
ATOM 1364 C C . HIS A 1 170 ? 5.108 -0.128 6.992 1.00 90.31 170 HIS A C 1
ATOM 1366 O O . HIS A 1 170 ? 4.564 0.303 8.003 1.00 90.31 170 HIS A O 1
ATOM 1372 N N . GLU A 1 171 ? 6.378 -0.539 7.022 1.00 91.19 171 GLU A N 1
ATOM 1373 C CA . GLU A 1 171 ? 7.152 -0.632 8.272 1.00 91.19 171 GLU A CA 1
ATOM 1374 C C . GLU A 1 171 ? 7.422 0.741 8.914 1.00 91.19 171 GLU A C 1
ATOM 1376 O O . GLU A 1 171 ? 7.448 0.881 10.140 1.00 91.19 171 GLU A O 1
ATOM 1381 N N . TYR A 1 172 ? 7.582 1.794 8.107 1.00 91.94 172 TYR A N 1
ATOM 1382 C CA . TYR A 1 172 ? 7.723 3.157 8.623 1.00 91.94 172 TYR A CA 1
ATOM 1383 C C . TYR A 1 172 ? 6.422 3.668 9.266 1.00 91.94 172 TYR A C 1
ATOM 1385 O O . TYR A 1 172 ? 6.469 4.443 10.223 1.00 91.94 172 TYR A O 1
ATOM 1393 N N . ALA A 1 173 ? 5.252 3.229 8.790 1.00 93.25 173 ALA A N 1
ATOM 1394 C CA . ALA A 1 173 ? 3.974 3.562 9.419 1.00 93.25 173 ALA A CA 1
ATOM 1395 C C . ALA A 1 173 ? 3.888 3.017 10.847 1.00 93.25 173 ALA A C 1
ATOM 1397 O O . ALA A 1 173 ? 3.498 3.759 11.751 1.00 93.25 173 ALA A O 1
ATOM 1398 N N . HIS A 1 174 ? 4.354 1.787 11.073 1.00 93.62 174 HIS A N 1
ATOM 1399 C CA . HIS A 1 174 ? 4.467 1.210 12.417 1.00 93.62 174 HIS A CA 1
ATOM 1400 C C . HIS A 1 174 ? 5.374 2.054 13.321 1.00 93.62 174 HIS A C 1
ATOM 1402 O O . HIS A 1 174 ? 5.023 2.354 14.464 1.00 93.62 174 HIS A O 1
ATOM 1408 N N . LEU A 1 175 ? 6.514 2.526 12.804 1.00 93.19 175 LEU A N 1
ATOM 1409 C CA . LEU A 1 175 ? 7.410 3.432 13.536 1.00 93.19 175 LEU A CA 1
ATOM 1410 C C . LEU A 1 175 ? 6.732 4.768 13.889 1.00 93.19 175 LEU A C 1
ATOM 1412 O O . LEU A 1 175 ? 6.885 5.268 15.008 1.00 93.19 175 LEU A O 1
ATOM 1416 N N . ALA A 1 176 ? 5.973 5.344 12.958 1.00 93.88 176 ALA A N 1
ATOM 1417 C CA . ALA A 1 176 ? 5.256 6.595 13.180 1.00 93.88 176 ALA A CA 1
ATOM 1418 C C . ALA A 1 176 ? 4.159 6.447 14.242 1.00 93.88 176 ALA A C 1
ATOM 1420 O O . ALA A 1 176 ? 4.068 7.280 15.144 1.00 93.88 176 ALA A O 1
ATOM 1421 N N . LEU A 1 177 ? 3.389 5.357 14.196 1.00 95.19 177 LEU A N 1
ATOM 1422 C CA . LEU A 1 177 ? 2.370 5.046 15.200 1.00 95.19 177 LEU A CA 1
ATOM 1423 C C . LEU A 1 177 ? 2.979 4.885 16.595 1.00 95.19 177 LEU A C 1
ATOM 1425 O O . LEU A 1 177 ? 2.503 5.519 17.538 1.00 95.19 177 LEU A O 1
ATOM 1429 N N . ARG A 1 178 ? 4.089 4.142 16.712 1.00 93.56 178 ARG A N 1
ATOM 1430 C CA . ARG A 1 178 ? 4.854 4.007 17.968 1.00 93.56 178 ARG A CA 1
ATOM 1431 C C . ARG A 1 178 ? 5.382 5.339 18.506 1.00 93.56 178 ARG A C 1
ATOM 1433 O O . ARG A 1 178 ? 5.650 5.441 19.695 1.00 93.56 178 ARG A O 1
ATOM 1440 N N . SER A 1 179 ? 5.545 6.347 17.648 1.00 94.25 179 SER A N 1
ATOM 1441 C CA . SER A 1 179 ? 6.056 7.667 18.040 1.00 94.25 179 SER A CA 1
ATOM 1442 C C . SER A 1 179 ? 4.965 8.616 18.552 1.00 94.25 179 SER A C 1
ATOM 1444 O O . SER A 1 179 ? 5.292 9.601 19.209 1.00 94.25 179 SER A O 1
ATOM 1446 N N . ILE A 1 180 ? 3.686 8.350 18.253 1.00 94.81 180 ILE A N 1
ATOM 1447 C CA . ILE A 1 180 ? 2.557 9.199 18.678 1.00 94.81 180 ILE A CA 1
ATOM 1448 C C . ILE A 1 180 ? 1.628 8.550 19.710 1.00 94.81 180 ILE A C 1
ATOM 1450 O O . ILE A 1 180 ? 0.799 9.258 20.281 1.00 94.81 180 ILE A O 1
ATOM 1454 N N . CYS A 1 181 ? 1.715 7.234 19.915 1.00 95.75 181 CYS A N 1
ATOM 1455 C CA . CYS A 1 181 ? 0.812 6.488 20.790 1.00 95.75 181 CYS A CA 1
ATOM 1456 C C . CYS A 1 181 ? 1.499 6.078 22.100 1.00 95.75 181 CYS A C 1
ATOM 1458 O O . CYS A 1 181 ? 2.568 5.476 22.078 1.00 95.75 181 CYS A O 1
ATOM 1460 N N . ASP A 1 182 ? 0.816 6.283 23.230 1.00 91.38 182 ASP A N 1
ATOM 1461 C CA . ASP A 1 182 ? 1.231 5.800 24.562 1.00 91.38 182 ASP A CA 1
ATOM 1462 C C . ASP A 1 182 ? 0.869 4.312 24.807 1.00 91.38 182 ASP A C 1
ATOM 1464 O O . ASP A 1 182 ? 0.809 3.842 25.944 1.00 91.38 182 ASP A O 1
ATOM 1468 N N . GLY A 1 183 ? 0.588 3.557 23.741 1.00 92.06 183 GLY A N 1
ATOM 1469 C CA . GLY A 1 183 ? 0.146 2.162 23.763 1.00 92.06 183 GLY A CA 1
ATOM 1470 C C . GLY A 1 183 ? 0.152 1.546 22.361 1.00 92.06 183 GLY A C 1
ATOM 1471 O O . GLY A 1 183 ? 0.606 2.178 21.407 1.00 92.06 183 GLY A O 1
ATOM 1472 N N . ILE A 1 184 ? -0.359 0.320 22.230 1.00 90.25 184 ILE A N 1
ATOM 1473 C CA . ILE A 1 184 ? -0.439 -0.392 20.944 1.00 90.25 184 ILE A CA 1
ATOM 1474 C C . ILE A 1 184 ? -1.870 -0.243 20.409 1.00 90.25 184 ILE A C 1
ATOM 1476 O O . ILE A 1 184 ? -2.805 -0.670 21.094 1.00 90.25 184 ILE A O 1
ATOM 1480 N N . PRO A 1 185 ? -2.078 0.384 19.234 1.00 94.44 185 PRO A N 1
ATOM 1481 C CA . PRO A 1 185 ? -3.389 0.414 18.595 1.00 94.44 185 PRO A CA 1
ATOM 1482 C C . PRO A 1 185 ? -3.943 -1.004 18.364 1.00 94.44 185 PRO A C 1
ATOM 1484 O O . PRO A 1 185 ? -3.168 -1.948 18.243 1.00 94.44 185 PRO A O 1
ATOM 1487 N N . PRO A 1 186 ? -5.273 -1.174 18.263 1.00 95.62 186 PRO A N 1
ATOM 1488 C CA . PRO A 1 186 ? -5.872 -2.447 17.858 1.00 95.62 186 PRO A CA 1
ATOM 1489 C C . PRO A 1 186 ? -5.246 -2.979 16.563 1.00 95.62 186 PRO A C 1
ATOM 1491 O O . PRO A 1 186 ? -4.982 -2.187 15.656 1.00 95.62 186 PRO A O 1
ATOM 1494 N N . GLY A 1 187 ? -5.061 -4.296 16.445 1.00 94.31 187 GLY A N 1
ATOM 1495 C CA . GLY A 1 187 ? -4.264 -4.885 15.355 1.00 94.31 187 GLY A CA 1
ATOM 1496 C C . GLY A 1 187 ? -4.756 -4.501 13.955 1.00 94.31 187 GLY A C 1
ATOM 1497 O O . GLY A 1 187 ? -3.980 -4.082 13.102 1.00 94.31 187 GLY A O 1
ATOM 1498 N N . TRP A 1 188 ? -6.070 -4.534 13.730 1.00 95.62 188 TRP A N 1
ATOM 1499 C CA . TRP A 1 188 ? -6.682 -4.121 12.463 1.00 95.62 188 TRP A CA 1
ATOM 1500 C C . TRP A 1 188 ? -6.491 -2.634 12.166 1.00 95.62 188 TRP A C 1
ATOM 1502 O O . TRP A 1 188 ? -6.469 -2.232 11.008 1.00 95.62 188 TRP A O 1
ATOM 1512 N N . MET A 1 189 ? -6.377 -1.802 13.200 1.00 96.44 189 MET A N 1
ATOM 1513 C CA . MET A 1 189 ? -6.170 -0.371 13.041 1.00 96.44 189 MET A CA 1
ATOM 1514 C C . MET A 1 189 ? -4.705 -0.090 12.709 1.00 96.44 189 MET A C 1
ATOM 1516 O O . MET A 1 189 ? -4.439 0.680 11.793 1.00 96.44 189 MET A O 1
ATOM 1520 N N . GLU A 1 190 ? -3.767 -0.743 13.398 1.00 95.19 190 GLU A N 1
ATOM 1521 C CA . GLU A 1 190 ? -2.329 -0.648 13.121 1.00 95.19 190 GLU A CA 1
ATOM 1522 C C . GLU A 1 190 ? -2.003 -1.129 11.697 1.00 95.19 190 GLU A C 1
ATOM 1524 O O . GLU A 1 190 ? -1.519 -0.348 10.874 1.00 95.19 190 GLU A O 1
ATOM 1529 N N . GLU A 1 191 ? -2.364 -2.370 11.362 1.00 94.06 191 GLU A N 1
ATOM 1530 C CA . GLU A 1 191 ? -2.124 -2.955 10.037 1.00 94.06 191 GLU A CA 1
ATOM 1531 C C . GLU A 1 191 ? -2.923 -2.229 8.943 1.00 94.06 191 GLU A C 1
ATOM 1533 O O . GLU A 1 191 ? -2.425 -2.015 7.841 1.00 94.06 191 GLU A O 1
ATOM 1538 N N . GLY A 1 192 ? -4.144 -1.774 9.244 1.00 95.19 192 GLY A N 1
ATOM 1539 C CA . GLY A 1 192 ? -4.959 -1.004 8.305 1.00 95.19 192 GLY A CA 1
ATOM 1540 C C . GLY A 1 192 ? -4.351 0.356 7.959 1.00 95.19 192 GLY A C 1
ATOM 1541 O O . GLY A 1 192 ? -4.367 0.757 6.794 1.00 95.19 192 GLY A O 1
ATOM 1542 N N . ILE A 1 193 ? -3.773 1.058 8.944 1.00 95.56 193 ILE A N 1
ATOM 1543 C CA . ILE A 1 193 ? -3.043 2.315 8.723 1.00 95.56 193 ILE A CA 1
ATOM 1544 C C . ILE A 1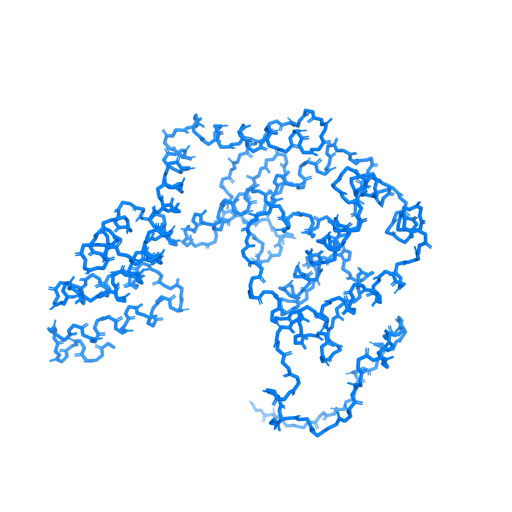 193 ? -1.762 2.051 7.925 1.00 95.56 193 ILE A C 1
ATOM 1546 O O . ILE A 1 193 ? -1.468 2.805 6.994 1.00 95.56 193 ILE A O 1
ATOM 1550 N N . ALA A 1 194 ? -1.020 0.991 8.252 1.00 93.44 194 ALA A N 1
ATOM 1551 C CA . ALA A 1 194 ? 0.202 0.626 7.540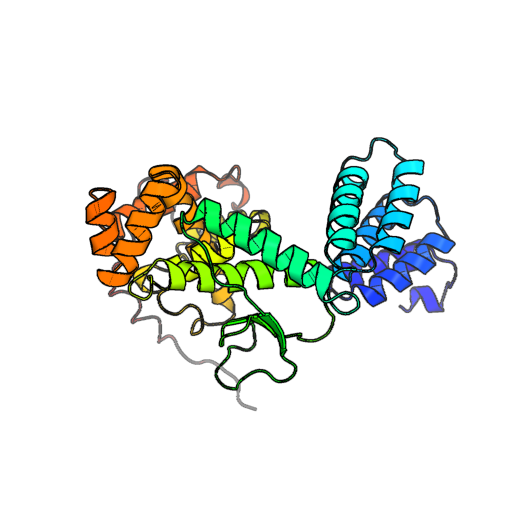 1.00 93.44 194 ALA A CA 1
ATOM 1552 C C . ALA A 1 194 ? -0.071 0.268 6.069 1.00 93.44 194 ALA A C 1
ATOM 1554 O O . ALA A 1 194 ? 0.582 0.806 5.170 1.00 93.44 194 ALA A O 1
ATOM 1555 N N . GLU A 1 195 ? -1.107 -0.529 5.796 1.00 90.88 195 GLU A N 1
ATOM 1556 C CA . GLU A 1 195 ? -1.559 -0.837 4.437 1.00 90.88 195 GLU A CA 1
ATOM 1557 C C . GLU A 1 195 ? -2.020 0.403 3.677 1.00 90.88 195 GLU A C 1
ATOM 1559 O O . GLU A 1 195 ? -1.633 0.606 2.523 1.00 90.88 195 GLU A O 1
ATOM 1564 N N . PHE A 1 196 ? -2.807 1.268 4.319 1.00 90.69 196 PHE A N 1
ATOM 1565 C CA . PHE A 1 196 ? -3.270 2.516 3.718 1.00 90.69 196 PHE A CA 1
ATOM 1566 C C . PHE A 1 196 ? -2.102 3.439 3.326 1.00 90.69 196 PHE A C 1
ATOM 1568 O O . PHE A 1 196 ? -2.123 4.053 2.257 1.00 90.69 196 PHE A O 1
ATOM 1575 N N . LEU A 1 197 ? -1.054 3.515 4.153 1.00 87.12 197 LEU A N 1
ATOM 1576 C CA . LEU A 1 197 ? 0.126 4.348 3.900 1.00 87.12 197 LEU A CA 1
ATOM 1577 C C . LEU A 1 197 ? 1.151 3.702 2.943 1.00 87.12 197 LEU A C 1
ATOM 1579 O O . LEU A 1 197 ? 1.975 4.432 2.373 1.00 87.12 197 LEU A O 1
ATOM 1583 N N . SER A 1 198 ? 1.080 2.383 2.714 1.00 83.00 198 SER A N 1
ATOM 1584 C CA . SER A 1 198 ? 1.990 1.623 1.834 1.00 83.00 198 SER A CA 1
ATOM 1585 C C . SER A 1 198 ? 1.904 2.026 0.353 1.00 83.00 198 SER A C 1
ATOM 1587 O O . SER A 1 198 ? 2.904 1.989 -0.362 1.00 83.00 198 SER A O 1
ATOM 1589 N N . GLY A 1 199 ? 0.725 2.457 -0.111 1.00 69.06 199 GLY A N 1
ATOM 1590 C CA . GLY A 1 199 ? 0.488 2.872 -1.499 1.00 69.06 199 GLY A CA 1
ATOM 1591 C C . GLY A 1 199 ? 0.173 1.742 -2.493 1.00 69.06 199 GLY A C 1
ATOM 1592 O O . GLY A 1 199 ? 0.083 2.013 -3.691 1.00 69.06 199 GLY A O 1
ATOM 1593 N N . VAL A 1 200 ? -0.031 0.496 -2.040 1.00 66.38 200 VAL A N 1
ATOM 1594 C CA . VAL A 1 200 ? -0.493 -0.618 -2.896 1.00 66.38 200 VAL A CA 1
ATOM 1595 C C . VAL A 1 200 ? -1.910 -0.334 -3.433 1.00 66.38 200 VAL A C 1
ATOM 1597 O O . VAL A 1 200 ? -2.764 0.183 -2.707 1.00 66.38 200 VAL A O 1
ATOM 1600 N N . SER A 1 201 ? -2.189 -0.644 -4.711 1.00 60.53 201 SER A N 1
ATOM 1601 C CA . SER A 1 201 ? -3.515 -0.399 -5.316 1.00 60.53 201 SER A CA 1
ATOM 1602 C C . SER A 1 201 ? -4.608 -1.257 -4.670 1.00 60.53 201 SER A C 1
ATOM 1604 O O . SER A 1 201 ? -4.480 -2.477 -4.596 1.00 60.53 201 SER A O 1
ATOM 1606 N N . ALA A 1 202 ? -5.713 -0.609 -4.290 1.00 62.00 202 ALA A N 1
ATOM 1607 C CA . ALA A 1 202 ? -6.897 -1.235 -3.701 1.00 62.00 202 ALA A CA 1
ATOM 1608 C C . ALA A 1 202 ? -7.837 -1.891 -4.731 1.00 62.00 202 ALA A C 1
ATOM 1610 O O . ALA A 1 202 ? -8.879 -2.424 -4.353 1.00 62.00 202 ALA A O 1
ATOM 1611 N N . ASP A 1 203 ? -7.537 -1.830 -6.033 1.00 59.12 203 ASP A N 1
ATOM 1612 C CA . ASP A 1 203 ? -8.494 -2.250 -7.068 1.00 59.12 203 ASP A CA 1
ATOM 1613 C C . ASP A 1 203 ? -8.879 -3.734 -6.936 1.00 59.12 203 ASP A C 1
ATOM 1615 O O . ASP A 1 203 ? -10.057 -4.074 -7.023 1.00 59.12 203 ASP A O 1
ATOM 1619 N N . LEU A 1 204 ? -7.904 -4.599 -6.630 1.00 59.78 204 LEU A N 1
ATOM 1620 C CA . LEU A 1 204 ? -8.130 -6.031 -6.387 1.00 59.78 204 LEU A CA 1
ATOM 1621 C C . LEU A 1 204 ? -8.769 -6.322 -5.020 1.00 59.78 204 LEU A C 1
ATOM 1623 O O . LEU A 1 204 ? -9.329 -7.402 -4.819 1.00 59.78 204 LEU A O 1
ATOM 1627 N N . ASP A 1 205 ? -8.677 -5.387 -4.078 1.00 79.44 205 ASP A N 1
ATOM 1628 C CA . ASP A 1 205 ? -9.232 -5.552 -2.737 1.00 79.44 205 ASP A CA 1
ATOM 1629 C C . ASP A 1 205 ? -10.711 -5.175 -2.702 1.00 79.44 205 ASP A C 1
ATOM 1631 O O . ASP A 1 205 ? -11.484 -5.844 -2.022 1.00 79.44 205 ASP A O 1
ATOM 1635 N N . ARG A 1 206 ? -11.147 -4.189 -3.499 1.00 79.25 206 ARG A N 1
ATOM 1636 C CA . ARG A 1 206 ? -12.565 -3.794 -3.580 1.00 79.25 206 ARG A CA 1
ATOM 1637 C C . ARG A 1 206 ? -13.467 -4.933 -4.050 1.00 79.25 206 ARG A C 1
ATOM 1639 O O . ARG A 1 206 ? -14.508 -5.173 -3.443 1.00 79.25 206 ARG A O 1
ATOM 1646 N N . GLU A 1 207 ? -13.066 -5.652 -5.098 1.00 80.50 207 GLU A N 1
ATOM 1647 C CA . GLU A 1 207 ? -13.822 -6.812 -5.592 1.00 80.50 207 GLU A CA 1
ATOM 1648 C C . GLU A 1 207 ? -13.876 -7.927 -4.541 1.00 80.50 207 GLU A C 1
ATOM 1650 O O . GLU A 1 207 ? -14.947 -8.471 -4.267 1.00 80.50 207 GLU A O 1
ATOM 1655 N N . ARG A 1 208 ? -12.741 -8.210 -3.888 1.00 85.62 208 ARG A N 1
ATOM 1656 C CA . ARG A 1 208 ? -12.641 -9.220 -2.826 1.00 85.62 208 ARG A CA 1
ATOM 1657 C C . ARG A 1 208 ? -13.524 -8.883 -1.627 1.00 85.62 208 ARG A C 1
ATOM 1659 O O . ARG A 1 208 ? -14.214 -9.763 -1.117 1.00 85.62 208 ARG A O 1
ATOM 1666 N N . LEU A 1 209 ? -13.494 -7.632 -1.175 1.00 89.12 209 LEU A N 1
ATOM 1667 C CA . LEU A 1 209 ? -14.293 -7.151 -0.049 1.00 89.12 209 LEU A CA 1
ATOM 1668 C C . LEU A 1 209 ? -15.781 -7.228 -0.363 1.00 89.12 209 LEU A C 1
ATOM 1670 O O . LEU A 1 209 ? -16.555 -7.706 0.461 1.00 89.12 209 LEU A O 1
ATOM 1674 N N . TRP A 1 210 ? -16.178 -6.822 -1.569 1.00 87.56 210 TRP A N 1
ATOM 1675 C CA . TRP A 1 210 ? -17.566 -6.922 -1.995 1.00 87.56 210 TRP A CA 1
ATOM 1676 C C . TRP A 1 210 ? -18.045 -8.377 -2.051 1.00 87.56 210 TRP A C 1
ATOM 1678 O O . TRP A 1 210 ? -19.090 -8.709 -1.492 1.00 87.56 210 TRP A O 1
ATOM 1688 N N . GLU A 1 211 ? -17.261 -9.269 -2.660 1.00 86.62 211 GLU A N 1
ATOM 1689 C CA . GLU A 1 211 ? -17.580 -10.697 -2.736 1.00 86.62 211 GLU A CA 1
ATOM 1690 C C . GLU A 1 211 ? -17.679 -11.331 -1.338 1.00 86.62 211 GLU A C 1
ATOM 1692 O O . GLU A 1 211 ? -18.592 -12.118 -1.067 1.00 86.62 211 GLU A O 1
ATOM 1697 N N . ALA A 1 212 ? -16.769 -10.971 -0.428 1.00 89.69 212 ALA A N 1
ATOM 1698 C CA . ALA A 1 212 ? -16.798 -11.425 0.956 1.00 89.69 212 ALA A CA 1
ATOM 1699 C C . ALA A 1 212 ? -18.024 -10.886 1.711 1.00 89.69 212 ALA A C 1
ATOM 1701 O O . ALA A 1 212 ? -18.684 -11.656 2.410 1.00 89.69 212 ALA A O 1
ATOM 1702 N N . ALA A 1 213 ? -18.377 -9.612 1.522 1.00 88.69 213 ALA A N 1
ATOM 1703 C CA . ALA A 1 213 ? -19.547 -8.983 2.130 1.00 88.69 213 ALA A CA 1
ATOM 1704 C C . ALA A 1 213 ? -20.8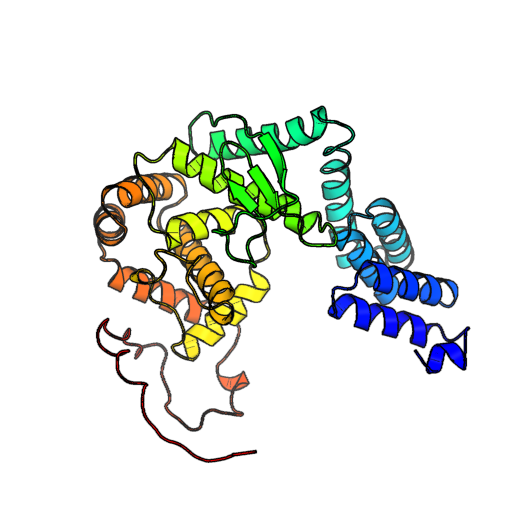53 -9.650 1.679 1.00 88.69 213 ALA A C 1
ATOM 1706 O O . ALA A 1 213 ? -21.662 -10.055 2.514 1.00 88.69 213 ALA A O 1
ATOM 1707 N N . VAL A 1 214 ? -21.032 -9.853 0.369 1.00 86.88 214 VAL A N 1
ATOM 1708 C CA . VAL A 1 214 ? -22.225 -10.505 -0.200 1.00 86.88 214 VAL A CA 1
ATOM 1709 C C . VAL A 1 214 ? -22.385 -11.937 0.312 1.00 86.88 214 VAL A C 1
ATOM 1711 O O . VAL A 1 214 ? -23.505 -12.399 0.527 1.00 86.88 214 VAL A O 1
ATOM 1714 N N . ARG A 1 215 ? -21.273 -12.645 0.535 1.00 88.19 215 ARG A N 1
ATOM 1715 C CA . ARG A 1 215 ? -21.280 -14.035 1.011 1.00 88.19 215 ARG A CA 1
ATOM 1716 C C . ARG A 1 215 ? -21.239 -14.182 2.533 1.00 88.19 215 ARG A C 1
ATOM 1718 O O . ARG A 1 215 ? -21.137 -15.312 3.004 1.00 88.19 215 ARG A O 1
ATOM 1725 N N . GLY A 1 216 ? -21.278 -13.086 3.296 1.00 87.69 216 GLY A N 1
ATOM 1726 C CA . GLY A 1 216 ? -21.185 -13.126 4.760 1.00 87.69 216 GLY A CA 1
ATOM 1727 C C . GLY A 1 216 ? -19.869 -13.724 5.269 1.00 87.69 216 GLY A C 1
ATOM 1728 O O . GLY A 1 216 ? -19.858 -14.421 6.278 1.00 87.69 216 GLY A O 1
ATOM 1729 N N . ARG A 1 217 ? -18.766 -13.508 4.540 1.00 90.00 217 ARG A N 1
ATOM 1730 C CA . ARG A 1 217 ? -17.427 -14.039 4.853 1.00 90.00 217 ARG A CA 1
ATOM 1731 C C . ARG A 1 217 ? -16.489 -13.008 5.478 1.00 90.00 217 ARG A C 1
ATOM 1733 O O . ARG A 1 217 ? -15.317 -13.332 5.663 1.00 90.00 217 ARG A O 1
ATOM 1740 N N . LEU A 1 218 ? -16.980 -11.801 5.769 1.00 90.69 218 LEU A N 1
ATOM 1741 C CA . LEU A 1 218 ? -16.163 -10.781 6.418 1.00 90.69 218 LEU A CA 1
ATOM 1742 C C . LEU A 1 218 ? -15.752 -11.217 7.829 1.00 90.69 218 LEU A C 1
ATOM 1744 O O . LEU A 1 218 ? -16.519 -11.891 8.525 1.00 90.69 218 LEU A O 1
ATOM 1748 N N . ILE A 1 219 ? -14.552 -10.835 8.257 1.00 90.69 219 ILE A N 1
ATOM 1749 C CA . ILE A 1 219 ? -14.038 -11.134 9.593 1.00 90.69 219 ILE A CA 1
ATOM 1750 C C . ILE A 1 219 ? -14.413 -9.969 10.525 1.00 90.69 219 ILE A C 1
ATOM 1752 O O . ILE A 1 219 ? -14.113 -8.818 10.217 1.00 90.69 219 ILE A O 1
ATOM 1756 N N . PRO A 1 220 ? -15.056 -10.231 11.680 1.00 91.69 220 PRO A N 1
ATOM 1757 C CA . PRO A 1 220 ? -15.309 -9.184 12.669 1.00 91.69 220 PRO A CA 1
ATOM 1758 C C . PRO A 1 220 ? -14.004 -8.509 13.107 1.00 91.69 220 PRO A C 1
ATOM 1760 O O . PRO A 1 220 ? -13.047 -9.209 13.447 1.00 91.69 220 PRO A O 1
ATOM 1763 N N . LEU A 1 221 ? -13.977 -7.177 13.189 1.00 93.06 221 LEU A N 1
ATOM 1764 C CA . LEU A 1 221 ? -12.790 -6.385 13.535 1.00 93.06 221 LEU A CA 1
ATOM 1765 C C . LEU A 1 221 ? -12.212 -6.785 14.897 1.00 93.06 221 LEU A C 1
ATOM 1767 O O . LEU A 1 221 ? -10.999 -6.860 15.060 1.00 93.06 221 LEU A O 1
ATOM 1771 N N . ARG A 1 222 ? -13.069 -7.170 15.854 1.00 90.69 222 ARG A N 1
ATOM 1772 C CA . ARG A 1 222 ? -12.650 -7.711 17.167 1.00 90.69 222 ARG A CA 1
ATOM 1773 C C . ARG A 1 222 ? -11.808 -8.993 17.074 1.00 90.69 222 ARG A C 1
ATOM 1775 O O . ARG A 1 222 ? -11.188 -9.387 18.056 1.00 90.69 222 ARG A O 1
ATOM 1782 N N . ARG A 1 223 ? -11.840 -9.698 15.939 1.00 89.00 223 ARG A N 1
ATOM 1783 C CA . ARG A 1 223 ? -11.041 -10.909 15.669 1.00 89.00 223 ARG A CA 1
ATOM 1784 C C . ARG A 1 223 ? -9.784 -10.619 14.851 1.00 89.00 223 ARG A C 1
ATOM 1786 O O . ARG A 1 223 ? -8.996 -11.532 14.628 1.00 89.00 223 ARG A O 1
ATOM 1793 N N . LEU A 1 224 ? -9.591 -9.374 14.433 1.00 90.31 224 LEU A N 1
ATOM 1794 C CA . LEU A 1 224 ? -8.428 -8.903 13.696 1.00 90.31 224 LEU A CA 1
ATOM 1795 C C . LEU A 1 224 ? -7.441 -8.183 14.632 1.00 90.31 224 LEU A C 1
ATOM 1797 O O . LEU A 1 224 ? -6.853 -7.178 14.264 1.00 90.31 224 LEU A O 1
ATOM 1801 N N . GLU A 1 225 ? -7.262 -8.674 15.860 1.00 87.00 225 GLU A N 1
ATOM 1802 C CA . GLU A 1 225 ? -6.248 -8.133 16.784 1.00 87.00 225 GLU A CA 1
ATOM 1803 C C . GLU A 1 225 ? -4.847 -8.696 16.505 1.00 87.00 225 GLU A C 1
ATOM 1805 O O . GLU A 1 225 ? -3.849 -8.057 16.815 1.00 87.00 225 GLU A O 1
ATOM 1810 N N . ASP A 1 226 ? -4.760 -9.879 15.890 1.00 83.50 226 ASP A N 1
ATOM 1811 C CA . ASP A 1 226 ? -3.489 -10.490 15.502 1.00 83.50 226 ASP A CA 1
ATOM 1812 C C . ASP A 1 226 ? -3.591 -11.119 14.110 1.00 83.50 226 ASP A C 1
ATOM 1814 O O . ASP A 1 226 ? -3.847 -12.316 13.946 1.00 83.50 226 ASP A O 1
ATOM 1818 N N . LEU A 1 227 ? -3.399 -10.285 13.084 1.00 82.38 227 LEU A N 1
ATOM 1819 C CA . LEU A 1 227 ? -3.487 -10.698 11.679 1.00 82.38 227 LEU A CA 1
ATOM 1820 C C . LEU A 1 227 ? -2.419 -11.745 11.320 1.00 82.38 227 LEU A C 1
ATOM 1822 O O . LEU A 1 227 ? -2.605 -12.521 10.380 1.00 82.38 227 LEU A O 1
ATOM 1826 N N . ARG A 1 228 ? -1.330 -11.818 12.098 1.00 68.69 228 ARG A N 1
ATOM 1827 C CA . ARG A 1 228 ? -0.201 -12.738 11.889 1.00 68.69 228 ARG A CA 1
ATOM 1828 C C . ARG A 1 228 ? -0.556 -14.200 12.120 1.00 68.69 228 ARG A C 1
ATOM 183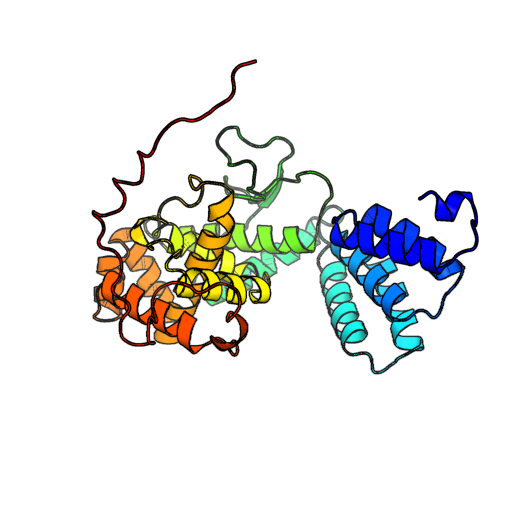0 O O . ARG A 1 228 ? 0.049 -15.076 11.507 1.00 68.69 228 ARG A O 1
ATOM 1837 N N . ASN A 1 229 ? -1.553 -14.444 12.965 1.00 74.94 229 ASN A N 1
ATOM 1838 C CA . ASN A 1 229 ? -2.008 -15.777 13.350 1.00 74.94 229 ASN A CA 1
ATOM 1839 C C . ASN A 1 229 ? -3.238 -16.251 12.562 1.00 74.94 229 ASN A C 1
ATOM 1841 O O . ASN A 1 229 ? -3.841 -17.274 12.896 1.00 74.94 229 ASN A O 1
ATOM 1845 N N . LEU A 1 230 ? -3.619 -15.530 11.503 1.00 77.69 230 LEU A N 1
ATOM 1846 C CA . LEU A 1 230 ? -4.689 -15.965 10.619 1.00 77.69 230 LEU A CA 1
ATOM 1847 C C . LEU A 1 230 ? -4.207 -17.053 9.649 1.00 77.69 230 LEU A C 1
ATOM 1849 O O . LEU A 1 230 ? -3.067 -17.009 9.179 1.00 77.69 230 LEU A O 1
ATOM 1853 N N . PRO A 1 231 ? -5.090 -17.998 9.278 1.00 75.12 231 PRO A N 1
ATOM 1854 C CA . PRO A 1 231 ? -4.826 -18.913 8.177 1.00 75.12 231 PRO A CA 1
ATOM 1855 C C . PRO A 1 231 ? -4.447 -18.138 6.911 1.00 75.12 231 PRO A C 1
ATOM 1857 O O . PRO A 1 231 ? -5.056 -17.105 6.612 1.00 75.12 231 PRO A O 1
ATOM 1860 N N . ALA A 1 232 ? -3.455 -18.621 6.161 1.00 70.19 232 ALA A N 1
ATOM 1861 C CA . ALA A 1 232 ? -2.880 -17.911 5.014 1.00 70.19 232 ALA A CA 1
ATOM 1862 C C . ALA A 1 232 ? -3.936 -17.485 3.972 1.00 70.19 232 ALA A C 1
ATOM 1864 O O . ALA A 1 232 ? -3.825 -16.426 3.352 1.00 70.19 232 ALA A O 1
ATOM 1865 N N . GLU A 1 233 ? -5.001 -18.271 3.810 1.00 70.94 233 GLU A N 1
ATOM 1866 C CA . GLU A 1 233 ? -6.130 -17.986 2.926 1.00 70.94 233 GLU A CA 1
ATOM 1867 C C . GLU A 1 233 ? -6.990 -16.795 3.377 1.00 70.94 233 GLU A C 1
ATOM 1869 O O . GLU A 1 233 ? -7.676 -16.186 2.555 1.00 70.94 233 GLU A O 1
ATOM 1874 N N . ARG A 1 234 ? -6.934 -16.434 4.664 1.00 82.44 234 ARG A N 1
ATOM 1875 C CA . ARG A 1 234 ? -7.662 -15.305 5.259 1.00 82.44 234 ARG A CA 1
ATOM 1876 C C . ARG A 1 234 ? -6.820 -14.045 5.409 1.00 82.44 234 ARG A C 1
ATOM 1878 O O . ARG A 1 234 ? -7.400 -12.967 5.448 1.00 82.44 234 ARG A O 1
ATOM 1885 N N . VAL A 1 235 ? -5.489 -14.153 5.423 1.00 82.88 235 VAL A N 1
ATOM 1886 C CA . VAL A 1 235 ? -4.570 -13.013 5.620 1.00 82.88 235 VAL A CA 1
ATOM 1887 C C . VAL A 1 235 ? -4.856 -11.878 4.631 1.00 82.88 235 VAL A C 1
ATOM 1889 O O . VAL A 1 235 ? -5.073 -10.742 5.036 1.00 82.88 235 VAL A O 1
ATOM 1892 N N . ARG A 1 236 ? -4.965 -12.178 3.330 1.00 84.56 236 ARG A N 1
ATOM 1893 C CA . ARG A 1 236 ? -5.243 -11.145 2.311 1.00 84.56 236 ARG A CA 1
ATOM 1894 C C . ARG A 1 236 ? -6.607 -10.474 2.457 1.00 84.56 236 ARG A C 1
ATOM 1896 O O . ARG A 1 236 ? -6.750 -9.322 2.065 1.00 84.56 236 ARG A O 1
ATOM 1903 N N . LEU A 1 237 ? -7.612 -11.195 2.952 1.00 89.50 237 LEU A N 1
ATOM 1904 C CA . LEU A 1 237 ? -8.919 -10.605 3.232 1.00 89.50 237 LEU A CA 1
ATOM 1905 C C . LEU A 1 237 ? -8.839 -9.711 4.474 1.00 89.50 237 LEU A C 1
ATOM 1907 O O . LEU A 1 237 ? -9.314 -8.587 4.425 1.00 89.50 237 LEU A O 1
ATOM 1911 N N . ALA A 1 238 ? -8.169 -10.170 5.531 1.00 91.69 238 ALA A N 1
ATOM 1912 C CA . ALA A 1 238 ? -7.998 -9.418 6.769 1.00 91.69 238 ALA A CA 1
ATOM 1913 C C . ALA A 1 238 ? -7.275 -8.080 6.563 1.00 91.69 238 ALA A C 1
ATOM 1915 O O . ALA A 1 238 ? -7.722 -7.060 7.078 1.00 91.69 238 ALA A O 1
ATOM 1916 N N . TYR A 1 239 ? -6.202 -8.062 5.767 1.00 90.62 239 TYR A N 1
ATOM 1917 C CA . TYR A 1 239 ? -5.500 -6.824 5.416 1.00 90.62 239 TYR A CA 1
ATOM 1918 C C . TYR A 1 239 ? -6.379 -5.863 4.599 1.00 90.62 239 TYR A C 1
ATOM 1920 O O . TYR A 1 239 ? -6.404 -4.662 4.870 1.00 90.62 239 TYR A O 1
ATOM 1928 N N . ALA A 1 240 ? -7.168 -6.385 3.652 1.00 91.00 240 ALA A N 1
ATOM 1929 C CA . ALA A 1 240 ? -8.132 -5.582 2.900 1.00 91.00 240 ALA A CA 1
ATOM 1930 C C . ALA A 1 240 ? -9.240 -5.005 3.807 1.00 91.00 240 ALA A C 1
ATOM 1932 O O . ALA A 1 240 ? -9.621 -3.842 3.663 1.00 91.00 240 ALA A O 1
ATOM 1933 N N . GLU A 1 241 ? -9.743 -5.792 4.763 1.00 94.62 241 GLU A N 1
ATOM 1934 C CA . GLU A 1 241 ? -10.759 -5.365 5.732 1.00 94.62 241 GLU A CA 1
ATOM 1935 C C . GLU A 1 241 ? -10.226 -4.261 6.640 1.00 94.62 241 GLU A C 1
ATOM 1937 O O . GLU A 1 241 ? -10.813 -3.180 6.686 1.00 94.62 241 GLU A O 1
ATOM 1942 N N . ALA A 1 242 ? -9.076 -4.503 7.271 1.00 95.25 242 ALA A N 1
ATOM 1943 C CA . ALA A 1 242 ? -8.365 -3.551 8.116 1.00 95.25 242 ALA A CA 1
ATOM 1944 C C . ALA A 1 242 ? -8.157 -2.204 7.407 1.00 95.25 242 ALA A C 1
ATOM 1946 O O . ALA A 1 242 ? -8.559 -1.153 7.915 1.00 95.25 242 ALA A O 1
ATOM 1947 N N . ARG A 1 243 ? -7.607 -2.238 6.186 1.00 94.50 243 ARG A N 1
ATOM 1948 C CA . ARG A 1 243 ? -7.402 -1.042 5.363 1.00 94.50 243 ARG A CA 1
ATOM 1949 C C . ARG A 1 243 ? -8.712 -0.308 5.082 1.00 94.50 243 ARG A C 1
ATOM 1951 O O . ARG A 1 243 ? -8.790 0.901 5.285 1.00 94.50 243 ARG A O 1
ATOM 1958 N N . SER A 1 244 ? -9.743 -1.015 4.622 1.00 94.38 244 SER A N 1
ATOM 1959 C CA . SER A 1 244 ? -11.005 -0.367 4.240 1.00 94.38 244 SER A CA 1
ATOM 1960 C C . SER A 1 244 ? -11.764 0.226 5.436 1.00 94.38 244 SER A C 1
ATOM 1962 O O . SER A 1 244 ? -12.428 1.252 5.287 1.00 94.38 244 SER A O 1
ATOM 1964 N N . ALA A 1 245 ? -11.641 -0.361 6.632 1.00 96.19 245 ALA A N 1
ATOM 1965 C CA . ALA A 1 245 ? -12.197 0.206 7.861 1.00 96.19 245 ALA A CA 1
ATOM 1966 C C . ALA A 1 245 ? -11.493 1.519 8.248 1.00 96.19 245 ALA A C 1
ATOM 1968 O O . ALA A 1 245 ? -12.148 2.491 8.631 1.00 96.19 245 ALA A O 1
ATOM 1969 N N . VAL A 1 246 ? -10.166 1.580 8.095 1.00 96.25 246 VAL A N 1
ATOM 1970 C CA . VAL A 1 246 ? -9.370 2.800 8.316 1.00 96.25 246 VAL A CA 1
ATOM 1971 C C . VAL A 1 246 ? -9.718 3.891 7.302 1.00 96.25 246 VAL A C 1
ATOM 1973 O O . VAL A 1 246 ? -9.925 5.041 7.691 1.00 96.25 246 VAL A O 1
ATOM 1976 N N . GLU A 1 247 ? -9.847 3.548 6.019 1.00 93.06 247 GLU A N 1
ATOM 1977 C CA . GLU A 1 247 ? -10.267 4.494 4.975 1.00 93.06 247 GLU A CA 1
ATOM 1978 C C . GLU A 1 247 ? -11.639 5.110 5.292 1.00 93.06 247 GLU A C 1
ATOM 1980 O O . GLU A 1 247 ? -11.824 6.323 5.158 1.00 93.06 247 GLU A O 1
ATOM 1985 N N . TYR A 1 248 ? -12.577 4.297 5.786 1.00 95.25 248 TYR A N 1
ATOM 1986 C CA . TYR A 1 248 ? -13.897 4.765 6.201 1.00 95.25 248 TYR A CA 1
ATOM 1987 C C . TYR A 1 248 ? -13.832 5.721 7.405 1.00 95.25 248 TYR A C 1
ATOM 1989 O O . TYR A 1 248 ? -14.472 6.771 7.387 1.00 95.25 248 TYR A O 1
ATOM 1997 N N . LEU A 1 249 ? -13.013 5.425 8.421 1.00 96.88 249 LEU A N 1
ATOM 1998 C CA . LEU A 1 249 ? -12.810 6.324 9.567 1.00 96.88 249 LEU A CA 1
ATOM 1999 C C . LEU A 1 249 ? -12.218 7.677 9.161 1.00 96.88 249 LEU A C 1
ATOM 2001 O O . LEU A 1 249 ? -12.671 8.714 9.644 1.00 96.88 249 LEU A O 1
ATOM 2005 N N . ILE A 1 250 ? -11.233 7.677 8.262 1.00 92.38 250 ILE A N 1
ATOM 2006 C CA . ILE A 1 250 ? -10.621 8.912 7.755 1.00 92.38 250 ILE A CA 1
ATOM 2007 C C . ILE A 1 250 ? -11.659 9.751 7.003 1.00 92.38 250 ILE A C 1
ATOM 2009 O O . ILE A 1 250 ? -11.692 10.967 7.177 1.00 92.38 250 ILE A O 1
ATOM 2013 N N . ALA A 1 251 ? -12.529 9.117 6.213 1.00 90.06 251 ALA A N 1
ATOM 2014 C CA . ALA A 1 251 ? -13.596 9.812 5.497 1.00 90.06 251 ALA A CA 1
ATOM 2015 C C . ALA A 1 251 ? -14.639 10.451 6.434 1.00 90.06 251 ALA A C 1
ATOM 2017 O O . ALA A 1 251 ? -15.245 11.456 6.068 1.00 90.06 251 ALA A O 1
ATOM 2018 N N . LEU A 1 252 ? -14.850 9.890 7.630 1.00 93.19 252 LEU A N 1
ATOM 2019 C CA . LEU A 1 252 ? -15.776 10.436 8.628 1.00 93.19 252 LEU A CA 1
ATOM 2020 C C . LEU A 1 252 ? -15.188 11.597 9.439 1.00 93.19 252 LEU A C 1
ATOM 2022 O O . LEU A 1 252 ? -15.931 12.485 9.852 1.00 93.19 252 LEU A O 1
ATOM 2026 N N . LEU A 1 253 ? -13.886 11.556 9.726 1.00 92.38 253 LEU A N 1
ATOM 2027 C CA . LEU A 1 253 ? -13.259 12.397 10.750 1.00 92.38 253 LEU A CA 1
ATOM 2028 C C . LEU A 1 253 ? -12.260 13.419 10.219 1.00 92.38 253 LEU A C 1
ATOM 2030 O O . LEU A 1 253 ? -11.843 14.284 10.984 1.00 92.38 253 LEU A O 1
ATOM 2034 N N . ASP A 1 254 ? -11.838 13.304 8.962 1.00 90.44 254 ASP A N 1
ATOM 2035 C CA . ASP A 1 254 ? -10.586 13.875 8.470 1.00 90.44 254 ASP A CA 1
ATOM 2036 C C . ASP A 1 254 ? -9.351 13.359 9.237 1.00 90.44 254 ASP A C 1
ATOM 2038 O O . ASP A 1 254 ? -9.413 12.695 10.274 1.00 90.44 254 ASP A O 1
ATOM 2042 N N . TRP A 1 255 ? -8.163 13.656 8.709 1.00 91.44 255 TRP A N 1
ATOM 2043 C CA . TRP A 1 255 ? -6.920 13.048 9.183 1.00 91.44 255 TRP A CA 1
ATOM 2044 C C . TRP A 1 255 ? -6.540 13.407 10.633 1.00 91.44 255 TRP A C 1
ATOM 2046 O O . TRP A 1 255 ? -6.128 12.534 11.393 1.00 91.44 255 TRP A O 1
ATOM 2056 N N . LYS A 1 256 ? -6.665 14.678 11.046 1.00 94.06 256 LYS A N 1
ATOM 2057 C CA . LYS A 1 256 ? -6.243 15.103 12.397 1.00 94.06 256 LYS A CA 1
ATOM 2058 C C . LYS A 1 256 ? -7.136 14.516 13.502 1.00 94.06 256 LYS A C 1
ATOM 2060 O O . LYS A 1 256 ? -6.579 13.927 14.425 1.00 94.06 256 LYS A O 1
ATOM 2065 N N . PRO A 1 257 ? -8.478 14.610 13.430 1.00 97.06 257 PRO A N 1
ATOM 2066 C CA . PRO A 1 257 ? -9.342 13.971 14.424 1.00 97.06 257 PRO A CA 1
ATOM 2067 C C . PRO A 1 257 ? -9.247 12.439 14.399 1.00 97.06 257 PRO A C 1
ATOM 2069 O O . PRO A 1 257 ? -9.332 11.811 15.452 1.00 97.06 257 PRO A O 1
ATOM 2072 N N . PHE A 1 258 ? -8.984 11.833 13.234 1.00 97.69 258 PHE A N 1
ATOM 2073 C CA . PHE A 1 258 ? -8.671 10.406 13.149 1.00 97.69 258 PHE A CA 1
ATOM 2074 C C . PHE A 1 258 ? -7.425 10.027 13.967 1.00 97.69 258 PHE A C 1
ATOM 2076 O O . PHE A 1 258 ? -7.462 9.043 14.700 1.00 97.69 258 PHE A O 1
ATOM 2083 N N . LEU A 1 259 ? -6.340 10.810 13.922 1.00 97.12 259 LEU A N 1
ATOM 2084 C CA . LEU A 1 259 ? -5.155 10.524 14.741 1.00 97.12 259 LEU A CA 1
ATOM 2085 C C . LEU A 1 259 ? -5.444 10.591 16.250 1.00 97.12 259 LEU A C 1
ATOM 2087 O O . LEU A 1 259 ? -4.892 9.791 17.003 1.00 97.12 259 LEU A O 1
ATOM 2091 N N . GLU A 1 260 ? -6.325 11.485 16.704 1.00 97.94 260 GLU A N 1
ATOM 2092 C CA . GLU A 1 260 ? -6.746 11.534 18.116 1.00 97.94 260 GLU A CA 1
ATOM 2093 C C . GLU A 1 260 ? -7.573 10.299 18.519 1.00 97.94 260 GLU A C 1
ATOM 2095 O O . GLU A 1 260 ? -7.387 9.748 19.614 1.00 97.94 260 GLU A O 1
ATOM 2100 N N . LEU A 1 261 ? -8.396 9.782 17.598 1.00 98.31 261 LEU A N 1
ATOM 2101 C CA . LEU A 1 261 ? -9.078 8.496 17.760 1.00 98.31 261 LEU A CA 1
ATOM 2102 C C . LEU A 1 261 ? -8.062 7.352 17.880 1.00 98.31 261 LEU A C 1
ATOM 2104 O O . LEU A 1 261 ? -8.178 6.532 18.793 1.00 98.31 261 LEU A O 1
ATOM 2108 N N . VAL A 1 262 ? -7.046 7.299 17.015 1.00 98.06 262 VAL A N 1
ATOM 2109 C CA . VAL A 1 262 ? -6.003 6.254 17.046 1.00 98.06 262 VAL A CA 1
ATOM 2110 C C . VAL A 1 262 ? -5.239 6.278 18.372 1.00 98.06 262 VAL A C 1
ATOM 2112 O O . VAL A 1 262 ? -5.129 5.244 19.032 1.00 98.06 262 VAL A O 1
ATOM 2115 N N . LYS A 1 263 ? -4.791 7.458 18.823 1.00 97.94 263 LYS A N 1
ATOM 2116 C CA . LYS A 1 263 ? -4.116 7.628 20.124 1.00 97.94 263 LYS A CA 1
ATOM 2117 C C . LYS A 1 263 ? -4.986 7.146 21.284 1.00 97.94 263 LYS A C 1
ATOM 2119 O O . LYS A 1 263 ? -4.514 6.455 22.183 1.00 97.94 263 LYS A O 1
ATOM 2124 N N . THR A 1 264 ? -6.280 7.462 21.247 1.00 98.12 264 THR A N 1
ATOM 2125 C CA . THR A 1 264 ? -7.232 7.006 22.268 1.00 98.12 264 THR A CA 1
ATOM 2126 C C . THR A 1 264 ? -7.451 5.493 22.203 1.00 98.12 264 THR A C 1
ATOM 2128 O O . THR A 1 264 ? -7.544 4.843 23.246 1.00 98.12 264 THR A O 1
ATOM 2131 N N . ALA A 1 265 ? -7.497 4.910 21.001 1.00 97.62 265 ALA A N 1
ATOM 2132 C CA . ALA A 1 265 ? -7.668 3.473 20.799 1.00 97.62 265 ALA A CA 1
ATOM 2133 C C . ALA A 1 265 ? -6.467 2.676 21.319 1.00 97.62 265 ALA A C 1
ATOM 2135 O O . ALA A 1 265 ? -6.669 1.626 21.926 1.00 97.62 265 ALA A O 1
ATOM 2136 N N . ALA A 1 266 ? -5.253 3.208 21.172 1.00 97.19 266 ALA A N 1
ATOM 2137 C CA . ALA A 1 266 ? -4.025 2.599 21.680 1.00 97.19 266 ALA A CA 1
ATOM 2138 C C . ALA A 1 266 ? -3.999 2.425 23.210 1.00 97.19 266 ALA A C 1
ATOM 2140 O O . ALA A 1 266 ? -3.307 1.549 23.723 1.00 97.19 266 ALA A O 1
ATOM 2141 N N . VAL A 1 267 ? -4.766 3.239 23.945 1.00 97.25 267 VAL A N 1
ATOM 2142 C CA . VAL A 1 267 ? -4.826 3.200 25.418 1.00 97.25 267 VAL A CA 1
ATOM 2143 C C . VAL A 1 267 ? -6.117 2.557 25.929 1.00 97.25 267 VAL A C 1
ATOM 2145 O O . VAL A 1 267 ? -6.105 1.827 26.918 1.00 97.25 267 VAL A O 1
ATOM 2148 N N . LYS A 1 268 ? -7.258 2.844 25.290 1.00 96.38 268 LYS A N 1
ATOM 2149 C CA . LYS A 1 268 ? -8.593 2.465 25.788 1.00 96.38 268 LYS A CA 1
ATOM 2150 C C . LYS A 1 268 ? -9.272 1.349 24.985 1.00 96.38 268 LYS A C 1
ATOM 2152 O O . LYS A 1 268 ? -10.359 0.917 25.372 1.00 96.38 268 LYS A O 1
ATOM 2157 N N . GLY A 1 269 ? -8.671 0.910 23.881 1.00 95.62 269 GLY A N 1
ATOM 2158 C CA . GLY A 1 269 ? -9.258 -0.029 22.928 1.00 95.62 269 GLY A CA 1
ATOM 2159 C C . GLY A 1 269 ? -10.234 0.621 21.938 1.00 95.62 269 GLY A C 1
ATOM 2160 O O . GLY A 1 269 ? -10.741 1.728 22.152 1.00 95.62 269 GLY A O 1
ATOM 2161 N N . ALA A 1 270 ? -10.516 -0.100 20.847 1.00 95.06 270 ALA A N 1
ATOM 2162 C CA . ALA A 1 270 ? -11.322 0.382 19.721 1.00 95.06 270 ALA A CA 1
ATOM 2163 C C . ALA A 1 270 ? -12.729 0.847 20.133 1.00 95.06 270 ALA A C 1
ATOM 2165 O O . ALA A 1 270 ? -13.121 1.964 19.816 1.00 95.06 270 ALA A O 1
ATOM 2166 N N . ASP A 1 271 ? -13.475 0.019 20.876 1.00 95.75 271 ASP A N 1
ATOM 2167 C CA . ASP A 1 271 ? -14.883 0.294 21.209 1.00 95.75 271 ASP A CA 1
ATOM 2168 C C . ASP A 1 271 ? -15.059 1.600 21.990 1.00 95.75 271 ASP A C 1
ATOM 2170 O O . ASP A 1 271 ? -15.926 2.416 21.678 1.00 95.75 271 ASP A O 1
ATOM 2174 N N . ARG A 1 272 ? -14.191 1.829 22.983 1.00 96.88 272 ARG A N 1
ATOM 2175 C CA . ARG A 1 272 ? -14.227 3.057 23.774 1.00 96.88 272 ARG A CA 1
ATOM 2176 C C . ARG A 1 272 ? -13.772 4.263 22.958 1.00 96.88 272 ARG A C 1
ATOM 2178 O O . ARG A 1 272 ? -14.389 5.313 23.078 1.00 96.88 272 ARG A O 1
ATOM 2185 N N . SER A 1 273 ? -12.749 4.119 22.117 1.00 97.75 273 SER A N 1
ATOM 2186 C CA . SER A 1 273 ? -12.286 5.226 21.275 1.00 97.75 273 SER A CA 1
ATOM 2187 C C . SER A 1 273 ? -13.332 5.665 20.245 1.00 97.75 273 SER A C 1
ATOM 2189 O O . SER A 1 273 ? -13.620 6.857 20.135 1.00 97.75 273 SER A O 1
ATOM 2191 N N . ILE A 1 274 ? -13.964 4.709 19.555 1.00 97.94 274 ILE A N 1
ATOM 2192 C CA . ILE A 1 274 ? -15.055 4.964 18.601 1.00 97.94 274 ILE A CA 1
ATOM 2193 C C . ILE A 1 274 ? -16.218 5.662 19.312 1.00 97.94 274 ILE A C 1
ATOM 2195 O O . ILE A 1 274 ? -16.742 6.646 18.795 1.00 97.94 274 ILE A O 1
ATOM 2199 N N . ARG A 1 275 ? -16.570 5.240 20.532 1.00 98.00 275 ARG A N 1
ATOM 2200 C CA . ARG A 1 275 ? -17.617 5.912 21.314 1.00 98.00 275 ARG A CA 1
ATOM 2201 C C . ARG A 1 275 ? -17.266 7.356 21.644 1.00 98.00 275 ARG A C 1
ATOM 2203 O O . ARG A 1 275 ? -18.114 8.226 21.476 1.00 98.00 275 ARG A O 1
ATOM 2210 N N . ASP A 1 276 ? -16.035 7.596 22.087 1.00 97.75 276 ASP A N 1
ATOM 2211 C CA . ASP A 1 276 ? -15.563 8.926 22.478 1.00 97.75 276 ASP A CA 1
ATOM 2212 C C . ASP A 1 276 ? -15.537 9.902 21.274 1.00 97.75 276 ASP A C 1
ATOM 2214 O O . ASP A 1 276 ? -15.809 11.086 21.455 1.00 97.75 276 ASP A O 1
ATOM 2218 N N . HIS A 1 277 ? -15.256 9.421 20.052 1.00 97.75 277 HIS A N 1
ATOM 2219 C CA . HIS A 1 277 ? -15.036 10.274 18.868 1.00 97.75 277 HIS A CA 1
ATOM 2220 C C . HIS A 1 277 ? -16.206 10.322 17.875 1.00 97.75 277 HIS A C 1
ATOM 2222 O O . HIS A 1 277 ? -16.384 11.330 17.195 1.00 97.75 277 HIS A O 1
ATOM 2228 N N . LEU A 1 278 ? -16.991 9.248 17.769 1.00 96.88 278 LEU A N 1
ATOM 2229 C CA . LEU A 1 278 ? -18.080 9.108 16.792 1.00 96.88 278 LEU A CA 1
ATOM 2230 C C . LEU A 1 278 ? -19.465 8.994 17.438 1.00 96.88 278 LEU A C 1
ATOM 2232 O O . LEU A 1 278 ? -20.469 9.034 16.731 1.00 96.88 278 LEU A O 1
ATOM 2236 N N . GLY A 1 279 ? -19.545 8.832 18.762 1.00 97.00 279 GLY A N 1
ATOM 2237 C CA . GLY A 1 279 ? -20.819 8.659 19.463 1.00 97.00 279 GLY A CA 1
ATOM 2238 C C . GLY A 1 279 ? -21.512 7.316 19.195 1.00 97.00 279 GLY A C 1
ATOM 2239 O O . GLY A 1 279 ? -22.694 7.187 19.499 1.00 97.00 279 GLY A O 1
ATOM 2240 N N . MET A 1 280 ? -20.793 6.325 18.655 1.00 95.94 280 MET A N 1
ATOM 2241 C CA . MET A 1 280 ? -21.287 4.969 18.374 1.00 95.94 280 MET A CA 1
ATOM 2242 C C . MET A 1 280 ? -20.354 3.903 18.964 1.00 95.94 280 MET A C 1
ATOM 2244 O O . MET A 1 280 ? -19.201 4.185 19.279 1.00 95.94 280 MET A O 1
ATOM 2248 N N . ASN A 1 281 ? -20.840 2.681 19.168 1.00 95.88 281 ASN A N 1
ATOM 2249 C CA . ASN A 1 281 ? -20.001 1.550 19.581 1.00 95.88 281 ASN A CA 1
ATOM 2250 C C . ASN A 1 281 ? -19.361 0.837 18.371 1.00 95.88 281 ASN A C 1
ATOM 2252 O O . ASN A 1 281 ? -19.671 1.152 17.222 1.00 95.88 281 ASN A O 1
ATOM 2256 N N . LEU A 1 282 ? -18.446 -0.110 18.618 1.00 95.00 282 LEU A N 1
ATOM 2257 C CA . LEU A 1 282 ? -17.724 -0.788 17.533 1.00 95.00 282 LEU A CA 1
ATOM 2258 C C . LEU A 1 282 ? -18.658 -1.608 16.629 1.00 95.00 282 LEU A C 1
ATOM 2260 O O . LEU A 1 282 ? -18.463 -1.603 15.420 1.00 95.00 282 LEU A O 1
ATOM 2264 N N . ASP A 1 283 ? -19.691 -2.247 17.178 1.00 94.56 283 ASP A N 1
ATOM 2265 C CA . ASP A 1 283 ? -20.611 -3.083 16.395 1.00 94.56 283 ASP A CA 1
ATOM 2266 C C . ASP A 1 283 ? -21.502 -2.214 15.477 1.00 94.56 283 ASP A C 1
ATOM 2268 O O . ASP A 1 283 ? -21.807 -2.585 14.341 1.00 94.56 283 ASP A O 1
ATOM 2272 N N . GLU A 1 284 ? -21.902 -1.028 15.951 1.00 96.56 284 GLU A N 1
ATOM 2273 C CA . GLU A 1 284 ? -22.609 -0.016 15.151 1.00 96.56 284 GLU A CA 1
ATOM 2274 C C . GLU A 1 284 ? -21.725 0.502 14.014 1.00 96.56 284 GLU A C 1
ATOM 2276 O O . GLU A 1 284 ? -22.158 0.522 12.860 1.00 96.56 284 GLU A O 1
ATOM 2281 N N . PHE A 1 285 ? -20.473 0.849 14.328 1.00 96.88 285 PHE A N 1
ATOM 2282 C CA . PHE A 1 285 ? -19.477 1.249 13.338 1.00 96.88 285 PHE A CA 1
ATOM 2283 C C . PHE A 1 285 ? -19.263 0.164 12.275 1.00 96.88 285 PHE A C 1
ATOM 2285 O O . PHE A 1 285 ? -19.316 0.462 11.082 1.00 96.88 285 PHE A O 1
ATOM 2292 N N . GLU A 1 286 ? -19.075 -1.094 12.688 1.00 94.88 286 GLU A N 1
ATOM 2293 C CA . GLU A 1 286 ? -18.913 -2.226 11.772 1.00 94.88 286 GLU A CA 1
ATOM 2294 C C . GLU A 1 286 ? -20.117 -2.354 10.835 1.00 94.88 286 GLU A C 1
ATOM 2296 O O . GLU A 1 286 ? -19.950 -2.534 9.629 1.00 94.88 286 GLU A O 1
ATOM 2301 N N . GLY A 1 287 ? -21.334 -2.195 11.358 1.00 93.81 287 GLY A N 1
ATOM 2302 C CA . GLY A 1 287 ? -22.549 -2.219 10.551 1.00 93.81 287 GLY A CA 1
ATOM 2303 C C . GLY A 1 287 ? -22.614 -1.104 9.500 1.00 93.81 287 GLY A C 1
ATOM 2304 O O . GLY A 1 287 ? -23.016 -1.364 8.363 1.00 93.81 287 GLY A O 1
ATOM 2305 N N . GLU A 1 288 ? -22.237 0.126 9.859 1.00 94.88 288 GLU A N 1
ATOM 2306 C CA . GLU A 1 288 ? -22.173 1.266 8.928 1.00 94.88 288 GLU A CA 1
ATOM 2307 C C . GLU A 1 288 ? -21.097 1.058 7.852 1.00 94.88 288 GLU A C 1
ATOM 2309 O O . GLU A 1 288 ? -21.371 1.178 6.653 1.00 94.88 288 GLU A O 1
ATOM 2314 N N . TRP A 1 289 ? -19.890 0.669 8.266 1.00 94.44 289 TRP A N 1
ATOM 2315 C CA . TRP A 1 289 ? -18.769 0.394 7.370 1.00 94.44 289 TRP A CA 1
ATOM 2316 C C . TRP A 1 289 ? -19.097 -0.728 6.375 1.00 94.44 289 TRP A C 1
ATOM 2318 O O . TRP A 1 289 ? -18.930 -0.545 5.169 1.00 94.44 289 TRP A O 1
ATOM 2328 N N . MET A 1 290 ? -19.666 -1.849 6.825 1.00 90.75 290 MET A N 1
ATOM 2329 C CA . MET A 1 290 ? -20.071 -2.944 5.932 1.00 90.75 290 MET A CA 1
ATOM 2330 C C . MET A 1 290 ? -21.115 -2.502 4.900 1.00 90.75 290 MET A C 1
ATOM 2332 O O . MET A 1 290 ? -21.042 -2.882 3.728 1.00 90.75 290 MET A O 1
ATOM 2336 N N . ARG A 1 291 ? -22.076 -1.657 5.297 1.00 90.00 291 ARG A N 1
ATOM 2337 C CA . ARG A 1 291 ? -23.064 -1.094 4.363 1.00 90.00 291 ARG A CA 1
ATOM 2338 C C . ARG A 1 291 ? -22.413 -0.204 3.305 1.00 90.00 291 ARG A C 1
ATOM 2340 O O . ARG A 1 291 ? -22.869 -0.214 2.161 1.00 90.00 291 ARG A O 1
ATOM 2347 N N . SER A 1 292 ? -21.328 0.493 3.647 1.00 89.19 292 SER A N 1
ATOM 2348 C CA . SER A 1 292 ? -20.540 1.285 2.692 1.00 89.19 292 SER A CA 1
ATOM 2349 C C . SER A 1 292 ? -19.824 0.423 1.636 1.00 89.19 292 SER A C 1
ATOM 2351 O O . SER A 1 292 ? -19.764 0.795 0.462 1.00 89.19 292 SER A O 1
ATOM 2353 N N . ILE A 1 293 ? -19.358 -0.777 2.005 1.00 88.06 293 ILE A N 1
ATOM 2354 C CA . ILE A 1 293 ? -18.753 -1.733 1.058 1.00 88.06 293 ILE A CA 1
ATOM 2355 C C . ILE A 1 293 ? -19.798 -2.186 0.032 1.00 88.06 293 ILE A C 1
ATOM 2357 O O . ILE A 1 293 ? -19.536 -2.221 -1.169 1.00 88.06 293 ILE A O 1
ATOM 2361 N N . LEU A 1 294 ? -21.014 -2.489 0.492 1.00 84.75 294 LEU A N 1
ATOM 2362 C CA . LEU A 1 294 ? -22.095 -2.946 -0.384 1.00 84.75 294 LEU A CA 1
ATOM 2363 C C . LEU A 1 294 ? -22.622 -1.839 -1.308 1.00 84.75 294 LEU A C 1
ATOM 2365 O O . LEU A 1 294 ? -23.087 -2.139 -2.406 1.00 84.75 294 LEU A O 1
ATOM 2369 N N . SER A 1 295 ? -22.601 -0.574 -0.883 1.00 79.25 295 SER A N 1
ATOM 2370 C CA . SER A 1 295 ? -23.133 0.547 -1.671 1.00 79.25 295 SER A CA 1
ATOM 2371 C C . SER A 1 295 ? -22.136 1.140 -2.673 1.00 79.25 295 SER A C 1
ATOM 2373 O O . SER A 1 295 ? -22.556 1.805 -3.618 1.00 79.25 295 SER A O 1
ATOM 2375 N N . SER A 1 296 ? -20.834 0.892 -2.500 1.00 66.56 296 SER A N 1
ATOM 2376 C CA . SER A 1 296 ? -19.759 1.481 -3.314 1.00 66.56 296 SER A CA 1
ATOM 2377 C C . SER A 1 296 ? -19.408 0.695 -4.587 1.00 66.56 296 SER A C 1
ATOM 2379 O O . SER A 1 296 ? -18.706 1.214 -5.457 1.00 66.56 296 SER A O 1
ATOM 2381 N N . SER A 1 297 ? -19.905 -0.533 -4.754 1.00 59.00 297 SER A N 1
ATOM 2382 C CA . SER A 1 297 ? -19.621 -1.352 -5.937 1.00 59.00 297 SER A CA 1
ATOM 2383 C C . SER A 1 297 ? -20.507 -0.984 -7.135 1.00 59.00 297 SER A C 1
ATOM 2385 O O . SER A 1 297 ? -21.733 -1.036 -7.048 1.00 59.00 297 SER A O 1
ATOM 2387 N N . GLN A 1 298 ? -19.906 -0.743 -8.305 1.00 53.50 298 GLN A N 1
ATOM 2388 C CA . GLN A 1 298 ? -20.638 -0.696 -9.587 1.00 53.50 298 GLN A CA 1
ATOM 2389 C C . GLN A 1 298 ? -21.159 -2.082 -10.036 1.00 53.50 298 GLN A C 1
ATOM 2391 O O . GLN A 1 298 ? -21.918 -2.178 -11.002 1.00 53.50 298 GLN A O 1
ATOM 2396 N N . LEU A 1 299 ? -20.756 -3.149 -9.337 1.00 50.03 299 LEU A N 1
ATOM 2397 C CA . LEU A 1 299 ? -21.144 -4.539 -9.578 1.00 50.03 299 LEU A CA 1
ATOM 2398 C C . LEU A 1 299 ? -22.578 -4.779 -9.090 1.00 50.03 299 LEU A C 1
ATOM 2400 O O . LEU A 1 299 ? -22.915 -4.467 -7.946 1.00 50.03 299 LEU A O 1
ATOM 2404 N N . ARG A 1 300 ? -23.446 -5.311 -9.960 1.00 47.53 300 ARG A N 1
ATOM 2405 C CA . ARG A 1 300 ? -24.851 -5.586 -9.618 1.00 47.53 300 ARG A CA 1
ATOM 2406 C C . ARG A 1 300 ? -25.038 -7.076 -9.316 1.00 47.53 300 ARG A C 1
ATOM 2408 O O . ARG A 1 300 ? -24.442 -7.910 -9.986 1.00 47.53 300 ARG A O 1
ATOM 2415 N N . PRO A 1 301 ? -25.972 -7.451 -8.421 1.00 44.91 301 PRO A N 1
ATOM 2416 C CA . PRO A 1 301 ? -26.256 -8.855 -8.091 1.00 44.91 301 PRO A CA 1
ATOM 2417 C C . PRO A 1 301 ? -26.617 -9.766 -9.282 1.00 44.91 301 PRO A C 1
ATOM 2419 O O . PRO A 1 301 ? -26.590 -10.984 -9.144 1.00 44.91 301 PRO A O 1
ATOM 2422 N N . LYS A 1 302 ? -26.971 -9.195 -10.442 1.00 45.72 302 LYS A N 1
ATOM 2423 C CA . LYS A 1 302 ? -27.329 -9.942 -11.659 1.00 45.72 302 LYS A CA 1
ATOM 2424 C C . LYS A 1 302 ? -26.142 -10.653 -12.313 1.00 45.72 302 LYS A C 1
ATOM 2426 O O . LYS A 1 302 ? -26.357 -11.606 -13.050 1.00 45.72 302 LYS A O 1
ATOM 2431 N N . ASP A 1 303 ? -24.913 -10.248 -12.002 1.00 44.03 303 ASP A N 1
ATOM 2432 C CA . ASP A 1 303 ? -23.699 -10.850 -12.567 1.00 44.03 303 ASP A CA 1
ATOM 2433 C C . ASP A 1 303 ? -23.347 -12.209 -11.908 1.00 44.03 303 ASP A C 1
ATOM 2435 O O . ASP A 1 303 ? -22.365 -12.849 -12.273 1.00 44.03 303 ASP A O 1
ATOM 2439 N N . LEU A 1 304 ? -24.169 -12.674 -10.953 1.00 46.53 304 LEU A N 1
ATOM 2440 C CA . LEU A 1 304 ? -23.997 -13.908 -10.173 1.00 46.53 304 LEU A CA 1
ATOM 2441 C C . LEU A 1 304 ? -25.178 -14.894 -10.294 1.00 46.53 304 LEU A C 1
ATOM 2443 O O . LEU A 1 304 ? -25.269 -15.836 -9.506 1.00 46.53 304 LEU A O 1
ATOM 2447 N N . GLU A 1 305 ? -26.076 -14.733 -11.276 1.00 36.09 305 GLU A N 1
ATOM 2448 C CA . GLU A 1 305 ? -27.247 -15.621 -11.472 1.00 36.09 305 GLU A CA 1
ATOM 2449 C C . GLU A 1 305 ? -26.901 -17.097 -11.799 1.00 36.09 305 GLU A C 1
ATOM 2451 O O . GLU A 1 305 ? -27.802 -17.906 -12.006 1.00 36.09 305 GLU A O 1
ATOM 2456 N N . GLY A 1 306 ? -25.622 -17.486 -11.784 1.00 36.47 306 GLY A N 1
ATOM 2457 C CA . GLY A 1 306 ? -25.178 -18.865 -11.995 1.00 36.47 306 GLY A CA 1
ATOM 2458 C C . GLY A 1 306 ? -25.259 -19.802 -10.783 1.00 36.47 306 GLY A C 1
ATOM 2459 O O . GLY A 1 306 ? -25.407 -20.995 -11.005 1.00 36.47 306 GLY A O 1
ATOM 2460 N N . ASP A 1 307 ? -25.203 -19.312 -9.534 1.00 37.00 307 ASP A N 1
ATOM 2461 C CA . ASP A 1 307 ? -24.941 -20.200 -8.372 1.00 37.00 307 ASP A CA 1
ATOM 2462 C C . ASP A 1 307 ? -25.734 -19.889 -7.084 1.00 37.00 307 ASP A C 1
ATOM 2464 O O . ASP A 1 307 ? -25.421 -20.389 -6.003 1.00 37.00 307 ASP A O 1
ATOM 2468 N N . LEU A 1 308 ? -26.807 -19.096 -7.156 1.00 35.81 308 LEU A N 1
ATOM 2469 C CA . LEU A 1 308 ? -27.640 -18.779 -5.985 1.00 35.81 308 LEU A CA 1
ATOM 2470 C C . LEU A 1 308 ? -28.943 -19.593 -5.947 1.00 35.81 308 LEU A C 1
ATOM 2472 O O . LEU A 1 308 ? -30.041 -19.048 -6.063 1.00 35.81 308 LEU A O 1
ATOM 2476 N N . GLN A 1 309 ? -28.845 -20.898 -5.681 1.00 32.56 309 GLN A N 1
ATOM 2477 C CA . GLN A 1 309 ? -29.930 -21.603 -4.986 1.00 32.56 309 GLN A CA 1
ATOM 2478 C C . GLN A 1 309 ? -29.774 -21.393 -3.475 1.00 32.56 309 GLN A C 1
ATOM 2480 O O . GLN A 1 309 ? -29.224 -22.228 -2.766 1.00 32.56 309 GLN A O 1
ATOM 2485 N N . GLY A 1 310 ? -30.270 -20.259 -2.975 1.00 33.50 310 GLY A N 1
ATOM 2486 C CA . GLY A 1 310 ? -30.412 -20.042 -1.534 1.00 33.50 310 GLY A CA 1
ATOM 2487 C C . GLY A 1 310 ? -30.438 -18.578 -1.108 1.00 33.50 310 GLY A C 1
ATOM 2488 O O . GLY A 1 310 ? -29.395 -17.980 -0.899 1.00 33.50 310 GLY A O 1
ATOM 2489 N N . GLY A 1 311 ? -31.642 -18.033 -0.904 1.00 33.12 311 GLY A N 1
ATOM 2490 C CA . GLY A 1 311 ? -31.879 -16.887 -0.015 1.00 33.12 311 GLY A CA 1
ATOM 2491 C C . GLY A 1 311 ? -31.542 -15.497 -0.567 1.00 33.12 311 GLY A C 1
ATOM 2492 O O . GLY A 1 311 ? -30.414 -15.027 -0.499 1.00 33.12 311 GLY A O 1
ATOM 2493 N N . ARG A 1 312 ? -32.569 -14.771 -1.025 1.00 31.25 312 ARG A N 1
ATOM 2494 C CA . ARG A 1 312 ? -32.502 -13.328 -1.312 1.00 31.25 312 ARG A CA 1
ATOM 2495 C C . ARG A 1 312 ? -32.195 -12.547 -0.027 1.00 31.25 312 ARG A C 1
ATOM 2497 O O . ARG A 1 312 ? -33.107 -12.349 0.768 1.00 31.25 312 ARG A O 1
ATOM 2504 N N . CYS A 1 313 ? -30.973 -12.048 0.139 1.00 31.44 313 CYS A N 1
ATOM 2505 C CA . CYS A 1 313 ? -30.683 -11.003 1.121 1.00 31.44 313 CYS A CA 1
ATOM 2506 C C . CYS A 1 313 ? -30.831 -9.636 0.433 1.00 31.44 313 CYS A C 1
ATOM 2508 O O . CYS A 1 313 ? -30.095 -9.320 -0.503 1.00 31.44 313 CYS A O 1
ATOM 2510 N N . ARG A 1 314 ? -31.848 -8.853 0.815 1.00 35.19 314 ARG A N 1
ATOM 2511 C CA . ARG A 1 314 ? -32.001 -7.461 0.360 1.00 35.19 314 ARG A CA 1
ATOM 2512 C C . ARG A 1 314 ? -31.061 -6.575 1.179 1.00 35.19 314 ARG A C 1
ATOM 2514 O O . ARG A 1 314 ? -30.825 -6.856 2.347 1.00 35.19 314 ARG A O 1
ATOM 2521 N N . TYR A 1 315 ? -30.606 -5.473 0.578 1.00 34.06 315 TYR A N 1
ATOM 2522 C CA . TYR A 1 315 ? -29.696 -4.451 1.134 1.00 34.06 315 TYR A CA 1
ATOM 2523 C C . TYR A 1 315 ? -30.004 -3.951 2.571 1.00 34.06 315 TYR A C 1
ATOM 2525 O O . TYR A 1 315 ? -29.172 -3.257 3.144 1.00 34.06 315 TYR A O 1
ATOM 2533 N N . GLY A 1 316 ? -31.169 -4.268 3.154 1.00 32.69 316 GLY A N 1
ATOM 2534 C CA . GLY A 1 316 ? -31.595 -3.835 4.491 1.00 32.69 316 GLY A CA 1
ATOM 2535 C C . GLY A 1 316 ? -31.696 -4.924 5.569 1.00 32.69 316 GLY A C 1
ATOM 2536 O O . GLY A 1 316 ? -32.021 -4.579 6.699 1.00 32.69 316 GLY A O 1
ATOM 2537 N N . ASP A 1 317 ? -31.429 -6.203 5.268 1.00 33.47 317 ASP A N 1
ATOM 2538 C CA . ASP A 1 317 ? -31.722 -7.317 6.198 1.00 33.47 317 ASP A CA 1
ATOM 2539 C C . ASP A 1 317 ? -30.478 -7.973 6.833 1.00 33.47 317 ASP A C 1
ATOM 2541 O O . ASP A 1 317 ? -30.596 -8.973 7.546 1.00 33.47 317 ASP A O 1
ATOM 2545 N N . TYR A 1 318 ? -29.275 -7.433 6.609 1.00 39.47 318 TYR A N 1
ATOM 2546 C CA . TYR A 1 318 ? -28.052 -8.007 7.176 1.00 39.47 318 TYR A CA 1
ATOM 2547 C C . TYR A 1 318 ? -27.968 -7.753 8.687 1.00 39.47 318 TYR A C 1
ATOM 2549 O O . TYR A 1 318 ? -27.867 -6.612 9.138 1.00 39.47 318 TYR A O 1
ATOM 2557 N N . LYS A 1 319 ? -27.979 -8.835 9.472 1.00 32.97 319 LYS A N 1
ATOM 2558 C CA . LYS A 1 319 ? -27.643 -8.818 10.899 1.00 32.97 319 LYS A CA 1
ATOM 2559 C C . LYS A 1 319 ? -26.234 -9.391 11.071 1.00 32.97 319 LYS A C 1
ATOM 2561 O O . LYS A 1 319 ? -26.014 -10.511 10.608 1.00 32.97 319 LYS A O 1
ATOM 2566 N N . PRO A 1 320 ? -25.301 -8.681 11.730 1.00 34.75 320 PRO A N 1
ATOM 2567 C CA . PRO A 1 320 ? -23.989 -9.240 12.029 1.00 34.75 320 PRO A CA 1
ATOM 2568 C C . PRO A 1 320 ? -24.157 -10.524 12.850 1.00 34.75 320 PRO A C 1
ATOM 2570 O O . PRO A 1 320 ? -24.991 -10.586 13.760 1.00 34.75 320 PRO A O 1
ATOM 2573 N N . GLN A 1 321 ? -23.392 -11.564 12.508 1.00 39.41 321 GLN A N 1
ATOM 2574 C CA . GLN A 1 321 ? -23.344 -12.779 13.318 1.00 39.41 321 GLN A CA 1
ATOM 2575 C C . GLN A 1 321 ? -22.861 -12.406 14.722 1.00 39.41 321 GLN A C 1
ATOM 2577 O O . GLN A 1 321 ? -21.806 -11.792 14.886 1.00 39.41 321 GLN A O 1
ATOM 2582 N N . LYS A 1 322 ? -23.650 -12.758 15.743 1.00 32.59 322 LYS A N 1
ATOM 2583 C CA . LYS A 1 322 ? -23.250 -12.576 17.139 1.00 32.59 322 LYS A CA 1
ATOM 2584 C C . LYS A 1 322 ? -22.012 -13.425 17.430 1.00 32.59 322 LYS A C 1
ATOM 2586 O O . LYS A 1 322 ? -21.817 -14.490 16.849 1.00 32.59 322 LYS A O 1
ATOM 2591 N N . SER A 1 323 ? -21.206 -12.957 18.376 1.00 37.22 323 SER A N 1
ATOM 2592 C CA . SER A 1 323 ? -19.919 -13.529 18.791 1.00 37.22 323 SER A CA 1
ATOM 2593 C C . SER A 1 323 ? -19.938 -15.015 19.197 1.00 37.22 323 SER A C 1
ATOM 2595 O O . SER A 1 323 ? -18.863 -15.607 19.307 1.00 37.22 323 SER A O 1
ATOM 2597 N N . GLU A 1 324 ? -21.109 -15.631 19.383 1.00 32.88 324 GLU A N 1
ATOM 2598 C CA . GLU A 1 324 ? -21.279 -16.975 19.950 1.00 32.88 324 GLU A CA 1
ATOM 2599 C C . GLU A 1 324 ? -21.486 -18.107 18.915 1.00 32.88 324 GLU A C 1
ATOM 2601 O O . GLU A 1 324 ? -21.283 -19.269 19.261 1.00 32.88 324 GLU A O 1
ATOM 2606 N N . ASP A 1 325 ? -21.772 -17.815 17.639 1.00 32.09 325 ASP A N 1
ATOM 2607 C CA . ASP A 1 325 ? -22.291 -18.830 16.692 1.00 32.09 325 ASP A CA 1
ATOM 2608 C C . ASP A 1 325 ? -21.258 -19.535 15.785 1.00 32.09 325 ASP A C 1
ATOM 2610 O O . ASP A 1 325 ? -21.624 -20.199 14.821 1.00 32.09 325 ASP A O 1
ATOM 2614 N N . LEU A 1 326 ? -19.955 -19.475 16.086 1.00 36.72 326 LEU A N 1
ATOM 2615 C CA . LEU A 1 326 ? -18.928 -20.208 15.309 1.00 36.72 326 LEU A CA 1
ATOM 2616 C C . LEU A 1 326 ? -18.260 -21.359 16.074 1.00 36.72 326 LEU A C 1
ATOM 2618 O O . LEU A 1 326 ? -17.149 -21.767 15.748 1.00 36.72 326 LEU A O 1
ATOM 2622 N N . ARG A 1 327 ? -18.942 -21.923 17.079 1.00 33.72 327 ARG A N 1
ATOM 2623 C CA . ARG A 1 327 ? -18.506 -23.168 17.742 1.00 33.72 327 ARG A CA 1
ATOM 2624 C C . ARG A 1 327 ? -19.089 -24.453 17.151 1.00 33.72 327 ARG A C 1
ATOM 2626 O O . ARG A 1 327 ? -18.841 -25.522 17.698 1.00 33.72 327 ARG A O 1
ATOM 2633 N N . THR A 1 328 ? -19.810 -24.395 16.035 1.00 35.88 328 THR A N 1
ATOM 2634 C CA . THR A 1 328 ? -20.396 -25.597 15.429 1.00 35.88 328 THR A CA 1
ATOM 2635 C C . THR A 1 328 ? -20.278 -25.583 13.912 1.00 35.88 328 THR A C 1
ATOM 2637 O O . THR A 1 328 ? -21.263 -25.363 13.229 1.00 35.88 328 THR A O 1
ATOM 2640 N N . ASP A 1 329 ? -19.081 -25.865 13.402 1.00 31.64 329 ASP A N 1
ATOM 2641 C CA . ASP A 1 329 ? -18.922 -26.532 12.098 1.00 31.64 329 ASP A CA 1
ATOM 2642 C C . ASP A 1 329 ? -17.902 -27.688 12.179 1.00 31.64 329 ASP A C 1
ATOM 2644 O O . ASP A 1 329 ? -17.343 -28.146 11.187 1.00 31.64 329 ASP A O 1
ATOM 2648 N N . GLU A 1 330 ? -17.707 -28.245 13.380 1.00 35.09 330 GLU A N 1
ATOM 2649 C CA . GLU A 1 330 ? -17.229 -29.617 13.541 1.00 35.09 330 GLU A CA 1
ATOM 2650 C C . GLU A 1 330 ? -18.441 -30.540 13.684 1.00 35.09 330 GLU A C 1
ATOM 2652 O O . GLU A 1 330 ? -19.002 -30.673 14.774 1.00 35.09 330 GLU A O 1
ATOM 2657 N N . LYS A 1 331 ? -18.845 -31.158 12.567 1.00 31.56 331 LYS A N 1
ATOM 2658 C CA . LYS A 1 331 ? -19.372 -32.535 12.430 1.00 31.56 331 LYS A CA 1
ATOM 2659 C C . LYS A 1 331 ? -20.310 -32.620 11.229 1.00 31.56 331 LYS A C 1
ATOM 2661 O O . LYS A 1 331 ? -21.468 -32.242 11.344 1.00 31.56 331 LYS A O 1
ATOM 2666 N N . HIS A 1 332 ? -19.838 -33.247 10.155 1.00 28.73 332 HIS A N 1
ATOM 2667 C CA . HIS A 1 332 ? -20.479 -34.379 9.458 1.00 28.73 332 HIS A CA 1
ATOM 2668 C C . HIS A 1 332 ? -19.380 -35.048 8.605 1.00 28.73 332 HIS A C 1
ATOM 2670 O O . HIS A 1 332 ? -18.970 -34.522 7.582 1.00 28.73 332 HIS A O 1
ATOM 2676 N N . LYS A 1 333 ? -18.666 -36.007 9.209 1.00 28.80 333 LYS A N 1
ATOM 2677 C CA . LYS A 1 333 ? -18.745 -37.459 8.943 1.00 28.80 333 LYS A CA 1
ATOM 2678 C C . LYS A 1 333 ? -18.092 -37.909 7.629 1.00 28.80 333 LYS A C 1
ATOM 2680 O O . LYS A 1 333 ? -18.680 -37.801 6.562 1.00 28.80 333 LYS A O 1
ATOM 2685 N N . ASP A 1 334 ? -16.901 -38.483 7.802 1.00 29.75 334 ASP A N 1
ATOM 2686 C CA . ASP A 1 334 ? -16.502 -39.831 7.376 1.00 29.75 334 ASP A CA 1
ATOM 2687 C C . ASP A 1 334 ? -16.997 -40.352 6.019 1.00 29.75 334 ASP A C 1
ATOM 2689 O O . ASP A 1 334 ? -18.165 -40.708 5.857 1.00 29.75 334 ASP A O 1
ATOM 2693 N N . GLY A 1 335 ? -16.052 -40.590 5.103 1.00 24.83 335 GLY A N 1
ATOM 2694 C CA . GLY A 1 335 ? -16.278 -41.498 3.980 1.00 24.83 335 GLY A CA 1
ATOM 2695 C C . GLY A 1 335 ? -15.124 -41.618 2.981 1.00 24.83 335 GLY A C 1
ATOM 2696 O O . GLY A 1 335 ? -15.129 -40.923 1.977 1.00 24.83 335 GLY A O 1
ATOM 2697 N N . CYS A 1 336 ? -14.248 -42.609 3.209 1.00 24.73 336 CYS A N 1
ATOM 2698 C CA . CYS A 1 336 ? -13.301 -43.234 2.257 1.00 24.73 336 CYS A CA 1
ATOM 2699 C C . CYS A 1 336 ? -12.091 -42.371 1.812 1.00 24.73 336 CYS A C 1
ATOM 2701 O O . CYS A 1 336 ? -12.238 -41.227 1.424 1.00 24.73 336 CYS A O 1
ATOM 2703 N N . TYR A 1 337 ? -10.840 -42.838 1.822 1.00 25.47 337 TYR A N 1
ATOM 2704 C CA . TYR A 1 337 ? -10.324 -44.167 1.494 1.00 25.47 337 TYR A CA 1
ATOM 2705 C C . TYR A 1 337 ? -9.083 -44.524 2.333 1.00 25.47 337 TYR A C 1
ATOM 2707 O O . TYR A 1 337 ? -8.200 -43.699 2.548 1.00 25.47 337 TYR A O 1
ATOM 2715 N N . ARG A 1 338 ? -9.011 -45.798 2.740 1.00 29.45 338 ARG A N 1
ATOM 2716 C CA . ARG A 1 338 ? -7.760 -46.519 3.010 1.00 29.45 338 ARG A CA 1
ATOM 2717 C C . ARG A 1 338 ? -7.081 -46.848 1.677 1.00 29.45 338 ARG A C 1
ATOM 2719 O O . ARG A 1 338 ? -7.758 -47.418 0.821 1.00 29.45 338 ARG A O 1
ATOM 2726 N N . ALA A 1 339 ? -5.783 -46.582 1.572 1.00 34.16 339 ALA A N 1
ATOM 2727 C CA . ALA A 1 339 ? -4.704 -47.488 1.144 1.00 34.16 339 ALA A CA 1
ATOM 2728 C C . ALA A 1 339 ? -3.413 -46.676 1.016 1.00 34.16 339 ALA A C 1
ATOM 2730 O O . ALA A 1 339 ? -3.455 -45.644 0.309 1.00 34.16 339 ALA A O 1
#